Protein AF-A0A968QT17-F1 (afdb_monomer)

Structure (mmCIF, N/CA/C/O backbone):
data_AF-A0A968QT17-F1
#
_entry.id   AF-A0A968QT17-F1
#
loop_
_atom_site.group_PDB
_atom_site.id
_atom_site.type_symbol
_atom_site.label_atom_id
_atom_site.label_alt_id
_atom_site.label_comp_id
_atom_site.label_asym_id
_atom_site.label_entity_id
_atom_site.label_seq_id
_atom_site.pdbx_PDB_ins_code
_atom_site.Cartn_x
_atom_site.Cartn_y
_atom_site.Cartn_z
_atom_site.occupancy
_atom_site.B_iso_or_equiv
_atom_site.auth_seq_id
_atom_site.auth_comp_id
_atom_site.auth_asym_id
_atom_site.auth_atom_id
_atom_site.pdbx_PDB_model_num
ATOM 1 N N . MET A 1 1 ? 10.404 4.659 -27.703 1.00 51.69 1 MET A N 1
ATOM 2 C CA . MET A 1 1 ? 9.644 3.415 -27.457 1.00 51.69 1 MET A CA 1
ATOM 3 C C . MET A 1 1 ? 9.468 3.278 -25.952 1.00 51.69 1 MET A C 1
ATOM 5 O O . MET A 1 1 ? 10.446 3.448 -25.237 1.00 51.69 1 MET A O 1
ATOM 9 N N . PHE A 1 2 ? 8.238 3.117 -25.465 1.00 67.81 2 PHE A N 1
ATOM 10 C CA . PHE A 1 2 ? 7.943 2.984 -24.034 1.00 67.81 2 PHE A CA 1
ATOM 11 C C . PHE A 1 2 ? 8.411 1.601 -23.554 1.00 67.81 2 PHE A C 1
ATOM 13 O O . PHE A 1 2 ? 7.855 0.592 -23.978 1.00 67.81 2 PHE A O 1
ATOM 20 N N . ASP A 1 3 ? 9.458 1.545 -22.729 1.00 83.50 3 ASP A N 1
ATOM 21 C CA . ASP A 1 3 ? 10.022 0.286 -22.222 1.00 83.50 3 ASP A CA 1
ATOM 22 C C . ASP A 1 3 ? 9.274 -0.160 -20.959 1.00 83.50 3 ASP A C 1
ATOM 24 O O . ASP A 1 3 ? 9.687 0.105 -19.827 1.00 83.50 3 ASP A O 1
ATOM 28 N N . LYS A 1 4 ? 8.118 -0.797 -21.175 1.00 83.00 4 LYS A N 1
ATOM 29 C CA . LYS A 1 4 ? 7.233 -1.290 -20.111 1.00 83.00 4 LYS A CA 1
ATOM 30 C C . LYS A 1 4 ? 7.976 -2.195 -19.121 1.00 83.00 4 LYS A C 1
ATOM 32 O O . LYS A 1 4 ? 7.766 -2.060 -17.920 1.00 83.00 4 LYS A O 1
ATOM 37 N N . ALA A 1 5 ? 8.871 -3.057 -19.607 1.00 85.00 5 ALA A N 1
ATOM 38 C CA . ALA A 1 5 ? 9.610 -4.006 -18.778 1.00 85.00 5 ALA A CA 1
ATOM 39 C C . ALA A 1 5 ? 10.538 -3.288 -17.788 1.00 85.00 5 ALA A C 1
ATOM 41 O O . ALA A 1 5 ? 10.546 -3.601 -16.598 1.00 85.00 5 ALA A O 1
ATOM 42 N N . LYS A 1 6 ? 11.257 -2.254 -18.238 1.00 87.50 6 LYS A N 1
ATOM 43 C CA . LYS A 1 6 ? 12.104 -1.441 -17.354 1.00 87.50 6 LYS A CA 1
ATOM 44 C C . LYS A 1 6 ? 11.302 -0.707 -16.274 1.00 87.50 6 LYS A C 1
ATOM 46 O O . LYS A 1 6 ? 11.755 -0.617 -15.131 1.00 87.50 6 LYS A O 1
ATOM 51 N N . PHE A 1 7 ? 10.124 -0.180 -16.615 1.00 89.00 7 PHE A N 1
ATOM 52 C CA . PHE A 1 7 ? 9.233 0.444 -15.629 1.00 89.00 7 PHE A CA 1
ATOM 53 C C . PHE A 1 7 ? 8.672 -0.574 -14.639 1.00 89.00 7 PHE A C 1
ATOM 55 O O . PHE A 1 7 ? 8.608 -0.270 -13.452 1.00 89.00 7 PHE A O 1
ATOM 62 N N . LEU A 1 8 ? 8.336 -1.779 -15.101 1.00 90.62 8 LEU A N 1
ATOM 63 C CA . LEU A 1 8 ? 7.828 -2.850 -14.252 1.00 90.62 8 LEU A CA 1
ATOM 64 C C . LEU A 1 8 ? 8.874 -3.309 -13.229 1.00 90.62 8 LEU A C 1
ATOM 66 O O . LEU A 1 8 ? 8.563 -3.397 -12.048 1.00 90.62 8 LEU A O 1
ATOM 70 N N . VAL A 1 9 ? 10.130 -3.508 -13.644 1.00 90.75 9 VAL A N 1
ATOM 71 C CA . VAL A 1 9 ? 11.236 -3.858 -12.728 1.00 90.75 9 VAL A CA 1
ATOM 72 C C . VAL A 1 9 ? 11.406 -2.796 -11.643 1.00 90.75 9 VAL A C 1
ATOM 74 O O . VAL A 1 9 ? 11.530 -3.111 -10.459 1.00 90.75 9 VAL A O 1
ATOM 77 N N . ARG A 1 10 ? 11.372 -1.519 -12.038 1.00 92.25 10 ARG A N 1
ATOM 78 C CA . ARG A 1 10 ? 11.443 -0.405 -11.092 1.00 92.25 10 ARG A CA 1
ATOM 79 C C . ARG A 1 10 ? 10.243 -0.392 -10.145 1.00 92.25 10 ARG A C 1
ATOM 81 O O . ARG A 1 10 ? 10.439 -0.257 -8.943 1.00 92.25 10 ARG A O 1
ATOM 88 N N . PHE A 1 11 ? 9.034 -0.557 -10.679 1.00 92.88 11 PHE A N 1
ATOM 89 C CA . PHE A 1 11 ? 7.803 -0.631 -9.900 1.00 92.88 11 PHE A CA 1
ATOM 90 C C . PHE A 1 11 ? 7.864 -1.757 -8.866 1.00 92.88 11 PHE A C 1
ATOM 92 O O . PHE A 1 11 ? 7.539 -1.516 -7.708 1.00 92.88 11 PHE A O 1
ATOM 99 N N . VAL A 1 12 ? 8.303 -2.959 -9.252 1.00 94.50 12 VAL A N 1
ATOM 100 C CA . VAL A 1 12 ? 8.423 -4.100 -8.335 1.00 94.50 12 VAL A CA 1
ATOM 101 C C . VAL A 1 12 ? 9.413 -3.779 -7.218 1.00 94.50 12 VAL A C 1
ATOM 103 O O . VAL A 1 12 ? 9.094 -3.976 -6.049 1.00 94.50 12 VAL A O 1
ATOM 106 N N . SER A 1 13 ? 10.583 -3.228 -7.556 1.00 93.94 13 SER A N 1
ATOM 107 C CA . SER A 1 13 ? 11.590 -2.846 -6.560 1.00 93.94 13 SER A CA 1
ATOM 108 C C . SER A 1 13 ? 11.076 -1.786 -5.580 1.00 93.94 13 SER A C 1
ATOM 110 O O . SER A 1 13 ? 11.250 -1.944 -4.376 1.00 93.94 13 SER A O 1
ATOM 112 N N . GLU A 1 14 ? 10.448 -0.715 -6.076 1.00 93.12 14 GLU A N 1
ATOM 113 C CA . GLU A 1 14 ? 9.903 0.362 -5.235 1.00 93.12 14 GLU A CA 1
ATOM 114 C C . GLU A 1 14 ? 8.718 -0.146 -4.392 1.00 93.12 14 GLU A C 1
ATOM 116 O O . GLU A 1 14 ? 8.618 0.154 -3.203 1.00 93.12 14 GLU A O 1
ATOM 121 N N . SER A 1 15 ? 7.849 -0.983 -4.966 1.00 93.06 15 SER A N 1
ATOM 122 C CA . SER A 1 15 ? 6.692 -1.546 -4.258 1.00 93.06 15 SER A CA 1
ATOM 123 C C . SER A 1 15 ? 7.106 -2.495 -3.141 1.00 93.06 15 SER A C 1
ATOM 125 O O . SER A 1 15 ? 6.512 -2.441 -2.070 1.00 93.06 15 SER A O 1
ATOM 127 N N . LYS A 1 16 ? 8.149 -3.313 -3.333 1.00 94.31 16 LYS A N 1
ATOM 128 C CA . LYS A 1 16 ? 8.691 -4.172 -2.267 1.00 94.31 16 LYS A CA 1
ATOM 129 C C . LYS A 1 16 ? 9.222 -3.361 -1.084 1.00 94.31 16 LYS A C 1
ATOM 131 O O . LYS A 1 16 ? 8.978 -3.727 0.061 1.00 94.31 16 LYS A O 1
ATOM 136 N N . GLU A 1 17 ? 9.881 -2.230 -1.342 1.00 92.31 17 GLU A N 1
ATOM 137 C CA . GLU A 1 17 ? 10.320 -1.318 -0.278 1.00 92.31 17 GLU A CA 1
ATOM 138 C C . GLU A 1 17 ? 9.123 -0.725 0.486 1.00 92.31 17 GLU A C 1
ATOM 140 O O . GLU A 1 17 ? 9.138 -0.654 1.717 1.00 92.31 17 GLU A O 1
ATOM 145 N N . HIS A 1 18 ? 8.066 -0.326 -0.227 1.00 90.81 18 HIS A N 1
ATOM 146 C CA . HIS A 1 18 ? 6.837 0.156 0.402 1.00 90.81 18 HIS A CA 1
ATOM 147 C C . HIS A 1 18 ? 6.140 -0.929 1.229 1.00 90.81 18 HIS A C 1
ATOM 149 O O . HIS A 1 18 ? 5.738 -0.651 2.354 1.00 90.81 18 HIS A O 1
ATOM 155 N N . VAL A 1 19 ? 6.029 -2.153 0.710 1.00 93.31 19 VAL A N 1
ATOM 156 C CA . VAL A 1 19 ? 5.413 -3.300 1.399 1.00 93.31 19 VAL A CA 1
ATOM 157 C C . VAL A 1 19 ? 6.166 -3.651 2.682 1.00 93.31 19 VAL A C 1
ATOM 159 O O . VAL A 1 19 ? 5.531 -3.839 3.719 1.00 93.31 19 VAL A O 1
ATOM 162 N N . LEU A 1 20 ? 7.504 -3.652 2.650 1.00 93.56 20 LEU A N 1
ATOM 163 C CA . LEU A 1 20 ? 8.330 -3.894 3.835 1.00 93.56 20 LEU A CA 1
ATOM 164 C C . LEU A 1 20 ? 8.031 -2.876 4.942 1.00 93.56 20 LEU A C 1
ATOM 166 O O . LEU A 1 20 ? 7.678 -3.248 6.060 1.00 93.56 20 LEU A O 1
ATOM 170 N N . LYS A 1 21 ? 8.098 -1.584 4.611 1.00 92.75 21 LYS A N 1
ATOM 171 C CA . LYS A 1 21 ? 7.799 -0.508 5.565 1.00 92.75 21 LYS A CA 1
ATOM 172 C C . LYS A 1 21 ? 6.351 -0.576 6.064 1.00 92.75 21 LYS A C 1
ATOM 174 O O . LYS A 1 21 ? 6.072 -0.221 7.206 1.00 92.75 21 LYS A O 1
ATOM 179 N N . LEU A 1 22 ? 5.419 -1.010 5.210 1.00 93.25 22 LEU A N 1
ATOM 180 C CA . LEU A 1 22 ? 4.003 -1.098 5.556 1.00 93.25 22 LEU A CA 1
ATOM 181 C C . LEU A 1 22 ? 3.795 -2.196 6.600 1.00 93.25 22 LEU A C 1
ATOM 183 O O . LEU A 1 22 ? 3.107 -1.974 7.590 1.00 93.25 22 LEU A O 1
ATOM 187 N N . ARG A 1 23 ? 4.473 -3.337 6.439 1.00 93.69 23 ARG A N 1
ATOM 188 C CA . ARG A 1 23 ? 4.511 -4.412 7.435 1.00 93.69 23 ARG A CA 1
ATOM 189 C C . ARG A 1 23 ? 5.116 -3.948 8.766 1.00 93.69 23 ARG A C 1
ATOM 191 O O . ARG A 1 23 ? 4.572 -4.274 9.816 1.00 93.69 23 ARG A O 1
ATOM 198 N N . GLU A 1 24 ? 6.207 -3.183 8.737 1.00 94.69 24 GLU A N 1
ATOM 199 C CA . GLU A 1 24 ? 6.818 -2.616 9.952 1.00 94.69 24 GLU A CA 1
ATOM 200 C C . GLU A 1 24 ? 5.867 -1.655 10.674 1.00 94.69 24 GLU A C 1
ATOM 202 O O . GLU A 1 24 ? 5.672 -1.767 11.882 1.00 94.69 24 GLU A O 1
ATOM 207 N N . SER A 1 25 ? 5.221 -0.752 9.933 1.00 93.75 25 SER A N 1
ATOM 208 C CA . SER A 1 25 ? 4.260 0.199 10.501 1.00 93.75 25 SER A CA 1
ATOM 209 C C . SER A 1 25 ? 3.006 -0.492 11.040 1.00 93.75 25 SER A C 1
ATOM 211 O O . SER A 1 25 ? 2.503 -0.094 12.084 1.00 93.75 25 SER A O 1
ATOM 213 N N . LEU A 1 26 ? 2.537 -1.570 10.402 1.00 94.06 26 LEU A N 1
ATOM 214 C CA . LEU A 1 26 ? 1.449 -2.390 10.944 1.00 94.06 26 LEU A CA 1
ATOM 215 C C . LEU A 1 26 ? 1.823 -3.061 12.269 1.00 94.06 26 LEU A C 1
ATOM 217 O O . LEU A 1 26 ? 0.982 -3.147 13.155 1.00 94.06 26 LEU A O 1
ATOM 221 N N . LEU A 1 27 ? 3.075 -3.496 12.436 1.00 94.12 27 LEU A N 1
ATOM 222 C CA . LEU A 1 27 ? 3.541 -4.062 13.705 1.00 94.12 27 LEU A CA 1
ATOM 223 C C . LEU A 1 27 ? 3.599 -3.006 14.815 1.00 94.12 27 LEU A C 1
ATOM 225 O O . LEU A 1 27 ? 3.330 -3.310 15.977 1.00 94.12 27 LEU A O 1
ATOM 229 N N . THR A 1 28 ? 3.962 -1.770 14.474 1.00 93.50 28 THR A N 1
ATOM 230 C CA . THR A 1 28 ? 3.882 -0.641 15.409 1.00 93.50 28 THR A CA 1
ATOM 231 C C . THR A 1 28 ? 2.431 -0.352 15.782 1.00 93.50 28 THR A C 1
ATOM 233 O O . THR A 1 28 ? 2.130 -0.251 16.968 1.00 93.50 28 THR A O 1
ATOM 236 N N . LEU A 1 29 ? 1.532 -0.306 14.795 1.00 92.12 29 LEU A N 1
ATOM 237 C CA . LEU A 1 29 ? 0.105 -0.053 15.002 1.00 92.12 29 LEU A CA 1
ATOM 238 C C . LEU A 1 29 ? -0.567 -1.145 15.849 1.00 92.12 29 LEU A C 1
ATOM 240 O O . LEU A 1 29 ? -1.406 -0.842 16.687 1.00 92.12 29 LEU A O 1
ATOM 244 N N . GLU A 1 30 ? -0.154 -2.405 15.696 1.00 91.44 30 GLU A N 1
ATOM 245 C CA . GLU A 1 30 ? -0.638 -3.514 16.528 1.00 91.44 30 GLU A CA 1
ATOM 246 C C . GLU A 1 30 ? -0.296 -3.322 18.015 1.00 91.44 30 GLU A C 1
ATOM 248 O O . GLU A 1 30 ? -1.078 -3.699 18.888 1.00 91.44 30 GLU A O 1
ATOM 253 N N . LYS A 1 31 ? 0.863 -2.723 18.314 1.00 90.88 31 LYS A N 1
ATOM 254 C CA . LYS A 1 31 ? 1.311 -2.442 19.689 1.00 90.88 31 LYS A CA 1
ATOM 255 C C . LYS A 1 31 ? 0.742 -1.139 20.246 1.00 90.88 31 LYS A C 1
ATOM 257 O O . LYS A 1 31 ? 0.561 -1.036 21.456 1.00 90.88 31 LYS A O 1
ATOM 262 N N . HIS A 1 32 ? 0.505 -0.165 19.372 1.00 91.56 32 HIS A N 1
ATOM 263 C CA . HIS A 1 32 ? 0.062 1.189 19.697 1.00 91.56 32 HIS A CA 1
ATOM 264 C C . HIS A 1 32 ? -1.120 1.575 18.789 1.00 91.56 32 HIS A C 1
ATOM 266 O O . HIS A 1 32 ? -0.943 2.337 17.837 1.00 91.56 32 HIS A O 1
ATOM 272 N N . PRO A 1 33 ? -2.324 1.024 19.037 1.00 87.25 33 PRO A N 1
ATOM 273 C CA . PRO A 1 33 ? -3.479 1.198 18.154 1.00 87.25 33 PRO A CA 1
ATOM 274 C C . PRO A 1 33 ? -4.003 2.638 18.080 1.00 87.25 33 PRO A C 1
ATOM 276 O O . PRO A 1 33 ? -4.681 2.991 17.119 1.00 87.25 33 PRO A O 1
ATOM 279 N N . GLU A 1 34 ? -3.693 3.458 19.081 1.00 87.25 34 GLU A N 1
ATOM 280 C CA . GLU A 1 34 ? -4.002 4.889 19.158 1.00 87.25 34 GLU A CA 1
ATOM 281 C C . GLU A 1 34 ? -2.972 5.812 18.477 1.00 87.25 34 GLU A C 1
ATOM 283 O O . GLU A 1 34 ? -3.125 7.033 18.517 1.00 87.25 34 GLU A O 1
ATOM 288 N N . ASP A 1 35 ? -1.914 5.266 17.868 1.00 91.75 35 ASP A N 1
ATOM 289 C CA . ASP A 1 35 ? -0.909 6.061 17.157 1.00 91.75 35 ASP A CA 1
ATOM 290 C C . ASP A 1 35 ? -1.422 6.508 15.775 1.00 91.75 35 ASP A C 1
ATOM 292 O O . ASP A 1 35 ? -1.226 5.848 14.745 1.00 91.75 35 ASP A O 1
ATOM 296 N N . ASP A 1 36 ? -2.074 7.672 15.764 1.00 91.06 36 ASP A N 1
ATOM 297 C CA . ASP A 1 36 ? -2.607 8.316 14.562 1.00 91.06 36 ASP A CA 1
ATOM 298 C C . ASP A 1 36 ? -1.530 8.604 13.505 1.00 91.06 36 ASP A C 1
ATOM 300 O O . ASP A 1 36 ? -1.814 8.554 12.303 1.00 91.06 36 ASP A O 1
ATOM 304 N N . ASP A 1 37 ? -0.291 8.902 13.904 1.00 93.06 37 ASP A N 1
ATOM 305 C CA . ASP A 1 37 ? 0.794 9.181 12.959 1.00 93.06 37 ASP A CA 1
ATOM 306 C C . ASP A 1 37 ? 1.192 7.905 12.212 1.00 93.06 37 ASP A C 1
ATOM 308 O O . ASP A 1 37 ? 1.301 7.906 10.976 1.00 93.06 37 ASP A O 1
ATOM 312 N N . THR A 1 38 ? 1.322 6.792 12.938 1.00 93.38 38 THR A N 1
ATOM 313 C CA . THR A 1 38 ? 1.563 5.472 12.343 1.00 93.38 38 THR A CA 1
ATOM 314 C C . THR A 1 38 ? 0.400 5.058 11.440 1.00 93.38 38 THR A C 1
ATOM 316 O O . THR A 1 38 ? 0.628 4.656 10.294 1.00 93.38 38 THR A O 1
ATOM 319 N N . LEU A 1 39 ? -0.850 5.227 11.882 1.00 93.69 39 LEU A N 1
ATOM 320 C CA . LEU A 1 39 ? -2.036 4.927 11.074 1.00 93.69 39 LEU A CA 1
ATOM 321 C C . LEU A 1 39 ? -2.072 5.742 9.767 1.00 93.69 39 LEU A C 1
ATOM 323 O O . LEU A 1 39 ? -2.296 5.197 8.681 1.00 93.69 39 LEU A O 1
ATOM 327 N N . ASN A 1 40 ? -1.795 7.046 9.841 1.00 91.75 40 ASN A N 1
ATOM 328 C CA . ASN A 1 40 ? -1.722 7.916 8.666 1.00 91.75 40 ASN A CA 1
ATOM 329 C C . ASN A 1 40 ? -0.571 7.525 7.725 1.00 91.75 40 ASN A C 1
ATOM 331 O O . ASN A 1 40 ? -0.714 7.631 6.501 1.00 91.75 40 ASN A O 1
ATOM 335 N N . SER A 1 41 ? 0.559 7.066 8.268 1.00 92.31 41 SER A N 1
ATOM 336 C CA . SER A 1 41 ? 1.678 6.544 7.480 1.00 92.31 41 SER A CA 1
ATOM 337 C C . SER A 1 41 ? 1.261 5.303 6.682 1.00 92.31 41 SER A C 1
ATOM 339 O O . SER A 1 41 ? 1.405 5.288 5.455 1.00 92.31 41 SER A O 1
ATOM 341 N N . VAL A 1 42 ? 0.640 4.313 7.340 1.00 93.56 42 VAL A N 1
ATOM 342 C CA . VAL A 1 42 ? 0.142 3.084 6.692 1.00 93.56 42 VAL A CA 1
ATOM 343 C C . VAL A 1 42 ? -0.860 3.415 5.584 1.00 93.56 42 VAL A C 1
ATOM 345 O O . VAL A 1 42 ? -0.714 2.929 4.460 1.00 93.56 42 VAL A O 1
ATOM 348 N N . PHE A 1 43 ? -1.825 4.301 5.857 1.00 93.62 43 PHE A N 1
ATOM 349 C CA . PHE A 1 43 ? -2.808 4.757 4.870 1.00 93.62 43 PHE A CA 1
ATOM 350 C C . PHE A 1 43 ? -2.144 5.345 3.613 1.00 93.62 43 PHE A C 1
ATOM 352 O O . PHE A 1 43 ? -2.446 4.940 2.489 1.00 93.62 43 PHE A O 1
ATOM 359 N N . ARG A 1 44 ? -1.191 6.276 3.779 1.00 93.00 44 ARG A N 1
ATOM 360 C CA . ARG A 1 44 ? -0.487 6.914 2.648 1.00 93.00 44 ARG A CA 1
ATOM 361 C C . ARG A 1 44 ? 0.305 5.909 1.820 1.00 93.00 44 ARG A C 1
ATOM 363 O O . ARG A 1 44 ? 0.403 6.045 0.598 1.00 93.00 44 ARG A O 1
ATOM 370 N N . MET A 1 45 ? 0.884 4.910 2.471 1.00 91.62 45 MET A N 1
ATOM 371 C CA . MET A 1 45 ? 1.658 3.878 1.798 1.00 91.62 45 MET A CA 1
ATOM 372 C C . MET A 1 45 ? 0.765 2.932 0.997 1.00 91.62 45 MET A C 1
ATOM 374 O O . MET A 1 45 ? 1.057 2.703 -0.176 1.00 91.62 45 MET A O 1
ATOM 378 N N . ALA A 1 46 ? -0.353 2.473 1.570 1.00 91.19 46 ALA A N 1
ATOM 379 C CA . ALA A 1 46 ? -1.360 1.698 0.844 1.00 91.19 46 ALA A CA 1
ATOM 380 C C . ALA A 1 46 ? -1.871 2.469 -0.388 1.00 91.19 46 ALA A C 1
ATOM 382 O O . ALA A 1 46 ? -1.873 1.937 -1.501 1.00 91.19 46 ALA A O 1
ATOM 383 N N . HIS A 1 47 ? -2.165 3.763 -0.226 1.00 93.25 47 HIS A N 1
ATOM 384 C CA . HIS A 1 47 ? -2.575 4.643 -1.322 1.00 93.25 47 HIS A CA 1
ATOM 385 C C . HIS A 1 47 ? -1.507 4.779 -2.417 1.00 93.25 47 HIS A C 1
ATOM 387 O O . HIS A 1 47 ? -1.815 4.783 -3.613 1.00 93.25 47 HIS A O 1
ATOM 393 N N . THR A 1 48 ? -0.233 4.850 -2.027 1.00 92.56 48 THR A N 1
ATOM 394 C CA . THR A 1 48 ? 0.894 4.915 -2.967 1.00 92.56 48 THR A CA 1
ATOM 395 C C . THR A 1 48 ? 1.012 3.623 -3.777 1.00 92.56 48 THR A C 1
ATOM 397 O O . THR A 1 48 ? 1.115 3.682 -5.005 1.00 92.56 48 THR A O 1
ATOM 400 N N . VAL A 1 49 ? 0.925 2.456 -3.127 1.00 93.12 49 VAL A N 1
ATOM 401 C CA . VAL A 1 49 ? 0.957 1.146 -3.805 1.00 93.12 49 VAL A CA 1
ATOM 402 C C . VAL A 1 49 ? -0.253 0.984 -4.735 1.00 93.12 49 VAL A C 1
ATOM 404 O O . VAL A 1 49 ? -0.094 0.554 -5.881 1.00 93.12 49 VAL A O 1
ATOM 407 N N . LYS A 1 50 ? -1.449 1.419 -4.313 1.00 93.81 50 LYS A N 1
ATOM 408 C CA . LYS A 1 50 ? -2.660 1.460 -5.151 1.00 93.81 50 LYS A CA 1
ATOM 409 C C . LYS A 1 50 ? -2.462 2.315 -6.405 1.00 93.81 50 LYS A C 1
ATOM 411 O O . LYS A 1 50 ? -2.783 1.880 -7.512 1.00 93.81 50 LYS A O 1
ATOM 416 N N . GLY A 1 51 ? -1.931 3.529 -6.250 1.00 92.25 51 GLY A N 1
ATOM 417 C CA . GLY A 1 51 ? -1.692 4.449 -7.363 1.00 92.25 51 GLY A CA 1
ATOM 418 C C . GLY A 1 51 ? -0.674 3.899 -8.361 1.00 92.25 51 GLY A C 1
ATOM 419 O O . GLY A 1 51 ? -0.939 3.850 -9.564 1.00 92.25 51 GLY A O 1
ATOM 420 N N . ALA A 1 52 ? 0.461 3.417 -7.855 1.00 91.81 52 ALA A N 1
ATOM 421 C CA . ALA A 1 52 ? 1.529 2.862 -8.676 1.00 91.81 52 ALA A CA 1
ATOM 422 C C . ALA A 1 52 ? 1.075 1.601 -9.441 1.00 91.81 52 ALA A C 1
ATOM 424 O O . ALA A 1 52 ? 1.304 1.493 -10.648 1.00 91.81 52 ALA A O 1
ATOM 425 N N . SER A 1 53 ? 0.359 0.685 -8.780 1.00 93.06 53 SER A N 1
ATOM 426 C CA . SER A 1 53 ? -0.172 -0.532 -9.417 1.00 93.06 53 SER A CA 1
ATOM 427 C C . SER A 1 53 ? -1.226 -0.223 -10.482 1.00 93.06 53 SER A C 1
ATOM 429 O O . SER A 1 53 ? -1.193 -0.811 -11.566 1.00 93.06 53 SER A O 1
ATOM 431 N N . LYS A 1 54 ? -2.100 0.765 -10.247 1.00 92.94 54 LYS A N 1
ATOM 432 C CA . LYS A 1 54 ? -3.085 1.229 -11.237 1.00 92.94 54 LYS A CA 1
ATOM 433 C C . LYS A 1 54 ? -2.423 1.793 -12.495 1.00 92.94 54 LYS A C 1
ATOM 435 O O . LYS A 1 54 ? -2.854 1.481 -13.604 1.00 92.94 54 LYS A O 1
ATOM 440 N N . MET A 1 55 ? -1.346 2.571 -12.345 1.00 90.50 55 MET A N 1
ATOM 441 C CA . MET A 1 55 ? -0.567 3.084 -13.483 1.00 90.50 55 MET A CA 1
ATOM 442 C C . MET A 1 55 ? 0.078 1.959 -14.303 1.00 90.50 55 MET A C 1
ATOM 444 O O . MET A 1 55 ? 0.166 2.064 -15.526 1.00 90.50 55 MET A O 1
ATOM 448 N N . MET A 1 56 ? 0.499 0.877 -13.643 1.00 90.38 56 MET A N 1
ATOM 449 C CA . MET A 1 56 ? 1.067 -0.311 -14.290 1.00 90.38 56 MET A CA 1
ATOM 450 C C . MET A 1 56 ? 0.004 -1.291 -14.818 1.00 90.38 56 MET A C 1
ATOM 452 O O . MET A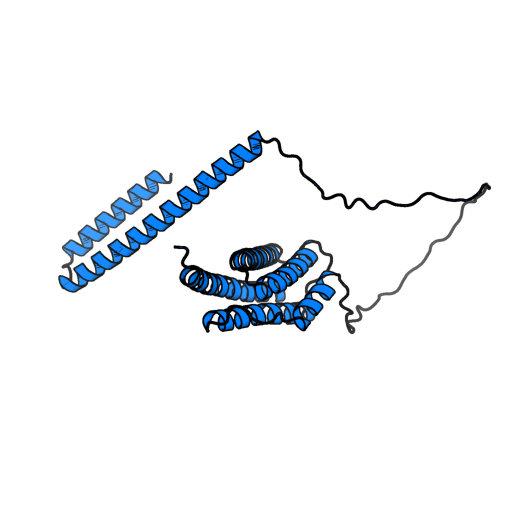 1 56 ? 0.363 -2.277 -15.458 1.00 90.38 56 MET A O 1
ATOM 456 N N . LYS A 1 57 ? -1.293 -1.007 -14.608 1.00 91.94 57 LYS A N 1
ATOM 457 C CA . LYS A 1 57 ? -2.434 -1.885 -14.933 1.00 91.94 57 LYS A CA 1
ATOM 458 C C . LYS A 1 57 ? -2.392 -3.246 -14.221 1.00 91.94 57 LYS A C 1
ATOM 460 O O . LYS A 1 57 ? -2.852 -4.245 -14.763 1.00 91.94 57 LYS A O 1
ATOM 465 N N . LEU A 1 58 ? -1.852 -3.277 -13.006 1.00 93.31 58 LEU A N 1
ATOM 466 C CA . LEU A 1 58 ? -1.778 -4.469 -12.162 1.00 93.31 58 LEU A CA 1
ATOM 467 C C . LEU A 1 58 ? -3.020 -4.538 -11.269 1.00 93.31 58 LEU A C 1
ATOM 469 O O . LEU A 1 58 ? -3.001 -4.100 -10.117 1.00 93.31 58 LEU A O 1
ATOM 473 N N . THR A 1 59 ? -4.116 -5.047 -11.832 1.00 94.56 59 THR A N 1
ATOM 474 C CA . THR A 1 59 ? -5.452 -5.000 -11.219 1.00 94.56 59 THR A CA 1
ATOM 475 C C . THR A 1 59 ? -5.493 -5.653 -9.840 1.00 94.56 59 THR A C 1
ATOM 477 O O . THR A 1 59 ? -6.004 -5.041 -8.911 1.00 94.56 59 THR A O 1
ATOM 480 N N . ALA A 1 60 ? -4.903 -6.838 -9.667 1.00 95.25 60 ALA A N 1
ATOM 481 C CA . ALA A 1 60 ? -4.971 -7.559 -8.395 1.00 95.25 60 ALA A CA 1
ATOM 482 C C . ALA A 1 60 ? -4.290 -6.817 -7.232 1.00 95.25 60 ALA A C 1
ATOM 484 O O . ALA A 1 60 ? -4.860 -6.714 -6.146 1.00 95.25 60 ALA A O 1
ATOM 485 N N . ILE A 1 61 ? -3.122 -6.209 -7.475 1.00 96.50 61 ILE A N 1
ATOM 486 C CA . ILE A 1 61 ? -2.446 -5.372 -6.471 1.00 96.50 61 ILE A CA 1
ATOM 487 C C . ILE A 1 61 ? -3.259 -4.107 -6.198 1.00 96.50 61 ILE A C 1
ATOM 489 O O . ILE A 1 61 ? -3.373 -3.694 -5.044 1.00 96.50 61 ILE A O 1
ATOM 493 N N . SER A 1 62 ? -3.827 -3.493 -7.240 1.00 96.00 62 SER A N 1
ATOM 494 C CA . SER A 1 62 ? -4.620 -2.271 -7.101 1.00 96.00 62 SER A CA 1
ATOM 495 C C . SER A 1 62 ? -5.874 -2.500 -6.255 1.00 96.00 62 SER A C 1
ATOM 497 O O . SER A 1 62 ? -6.116 -1.734 -5.326 1.00 96.00 62 SER A O 1
ATOM 499 N N . GLU A 1 63 ? -6.610 -3.583 -6.517 1.00 95.94 63 GLU A N 1
ATOM 500 C CA . GLU A 1 63 ? -7.808 -3.969 -5.766 1.00 95.94 63 GLU A CA 1
ATOM 501 C C . GLU A 1 63 ? -7.485 -4.281 -4.304 1.00 95.94 63 GLU A C 1
ATOM 503 O O . GLU A 1 63 ? -8.093 -3.705 -3.405 1.00 95.94 63 GLU A O 1
ATOM 508 N N . LEU A 1 64 ? -6.480 -5.117 -4.033 1.00 97.12 64 LEU A N 1
ATOM 509 C CA . LEU A 1 64 ? -6.128 -5.446 -2.651 1.00 97.12 64 LEU A CA 1
ATOM 510 C C . LEU A 1 64 ? -5.618 -4.222 -1.873 1.00 97.12 64 LEU A C 1
ATOM 512 O O . LEU A 1 64 ? -6.005 -4.009 -0.724 1.00 97.12 64 LEU A O 1
ATOM 516 N N . SER A 1 65 ? -4.796 -3.377 -2.505 1.00 95.88 65 SER A N 1
ATOM 517 C CA . SER A 1 65 ? -4.309 -2.135 -1.882 1.00 95.88 65 SER A CA 1
ATOM 518 C C . SER A 1 65 ? -5.448 -1.162 -1.585 1.00 95.88 65 SER A C 1
ATOM 520 O O . SER A 1 65 ? -5.400 -0.452 -0.585 1.00 95.88 65 SER A O 1
ATOM 522 N N . HIS A 1 66 ? -6.482 -1.143 -2.427 1.00 96.31 66 HIS A N 1
ATOM 523 C CA . HIS A 1 66 ? -7.688 -0.361 -2.188 1.00 96.31 66 HIS A CA 1
ATOM 524 C C . HIS A 1 66 ? -8.452 -0.864 -0.959 1.00 96.31 66 HIS A C 1
ATOM 526 O O . HIS A 1 66 ? -8.787 -0.059 -0.100 1.00 96.31 66 HIS A O 1
ATOM 532 N N . LYS A 1 67 ? -8.635 -2.182 -0.803 1.00 96.81 67 LYS A N 1
ATOM 533 C CA . LYS A 1 67 ? -9.286 -2.745 0.395 1.00 96.81 67 LYS A CA 1
ATOM 534 C C . LYS A 1 67 ? -8.505 -2.465 1.679 1.00 96.81 67 LYS A C 1
ATOM 536 O O . LYS A 1 67 ? -9.107 -2.182 2.710 1.00 96.81 67 LYS A O 1
ATOM 541 N N . LEU A 1 68 ? -7.172 -2.499 1.626 1.00 96.00 68 LEU A N 1
ATOM 542 C CA . LEU A 1 68 ? -6.335 -2.067 2.751 1.00 96.00 68 LEU A CA 1
ATOM 543 C C . LEU A 1 68 ? -6.541 -0.579 3.070 1.00 96.00 68 LEU A C 1
ATOM 545 O O . LEU A 1 68 ? -6.658 -0.217 4.238 1.00 96.00 68 LEU A O 1
ATOM 549 N N . GLU A 1 69 ? -6.605 0.278 2.047 1.00 95.50 69 GLU A N 1
ATOM 550 C CA . GLU A 1 69 ? -6.868 1.712 2.207 1.00 95.50 69 GLU A CA 1
ATOM 551 C C . GLU A 1 69 ? -8.236 1.978 2.852 1.00 95.50 69 GLU A C 1
ATOM 553 O O . GLU A 1 69 ? -8.299 2.779 3.782 1.00 95.50 69 GLU A O 1
ATOM 558 N N . ASP A 1 70 ? -9.288 1.265 2.440 1.00 94.56 70 ASP A N 1
ATOM 559 C CA . ASP A 1 70 ? -10.640 1.390 3.006 1.00 94.56 70 ASP A CA 1
ATOM 560 C C . ASP A 1 70 ? -10.671 1.042 4.502 1.00 94.56 70 ASP A C 1
ATOM 562 O O . ASP A 1 70 ? -11.284 1.745 5.306 1.00 94.56 70 ASP A O 1
ATOM 566 N N . VAL A 1 71 ? -9.968 -0.021 4.903 1.00 95.19 71 VAL A N 1
ATOM 567 C CA . VAL A 1 71 ? -9.851 -0.410 6.316 1.00 95.19 71 VAL A CA 1
ATOM 568 C C . VAL A 1 71 ? -9.096 0.651 7.119 1.00 95.19 71 VAL A C 1
ATOM 570 O O . VAL A 1 71 ? -9.517 1.008 8.220 1.00 95.19 71 VAL A O 1
ATOM 573 N N . MET A 1 72 ? -7.995 1.180 6.579 1.00 94.56 72 MET A N 1
ATOM 574 C CA . MET A 1 72 ? -7.248 2.258 7.232 1.00 94.56 72 MET A CA 1
ATOM 575 C C . MET A 1 72 ? -8.092 3.531 7.357 1.00 94.56 72 MET A C 1
ATOM 577 O O . MET A 1 72 ? -8.038 4.207 8.380 1.00 94.56 72 MET A O 1
ATOM 581 N N . ASP A 1 73 ? -8.897 3.856 6.349 1.00 93.31 73 ASP A N 1
ATOM 582 C CA . ASP A 1 73 ? -9.805 5.002 6.384 1.00 93.31 73 ASP A CA 1
ATOM 583 C C . ASP A 1 73 ? -10.919 4.818 7.428 1.00 93.31 73 ASP A C 1
ATOM 585 O O . ASP A 1 73 ? -11.213 5.733 8.199 1.00 93.31 73 ASP A O 1
ATOM 589 N N . ALA A 1 74 ? -11.477 3.609 7.540 1.00 92.75 74 ALA A N 1
ATOM 590 C CA . ALA A 1 74 ? -12.455 3.274 8.571 1.00 92.75 74 ALA A CA 1
ATOM 591 C C . ALA A 1 74 ? -11.875 3.393 9.995 1.00 92.75 74 ALA A C 1
ATOM 593 O O . ALA A 1 74 ? -12.555 3.915 10.883 1.00 92.75 74 ALA A O 1
ATOM 594 N N . LEU A 1 75 ? -10.618 2.977 10.207 1.00 92.06 75 LEU A N 1
ATOM 595 C CA . LEU A 1 75 ? -9.897 3.191 11.469 1.00 92.06 75 LEU A CA 1
ATOM 596 C C . LEU A 1 75 ? -9.714 4.687 11.764 1.00 92.06 75 LEU A C 1
ATOM 598 O O . LEU A 1 75 ? -10.037 5.134 12.860 1.00 92.06 75 LEU A O 1
ATOM 602 N N . ARG A 1 76 ? -9.271 5.480 10.776 1.00 91.31 76 ARG A N 1
ATOM 603 C CA . ARG A 1 76 ? -9.048 6.936 10.922 1.00 91.31 76 ARG A CA 1
ATOM 604 C C . ARG A 1 76 ? -10.325 7.701 11.256 1.00 91.31 76 ARG A C 1
ATOM 606 O O . ARG A 1 76 ? -10.283 8.709 11.950 1.00 91.31 76 ARG A O 1
ATOM 613 N N . GLN A 1 77 ? -11.460 7.231 10.751 1.00 90.69 77 GLN A N 1
ATOM 614 C CA . GLN A 1 77 ? -12.776 7.809 11.030 1.00 90.69 77 GLN A CA 1
ATOM 615 C C . GLN A 1 77 ? -13.381 7.303 12.349 1.00 90.69 77 GLN A C 1
ATOM 617 O O . GLN A 1 77 ? -14.491 7.704 12.696 1.00 90.69 77 GLN A O 1
ATOM 622 N N . GLY A 1 78 ? -12.699 6.400 13.063 1.00 88.19 78 GLY A N 1
ATOM 623 C CA . GLY A 1 78 ? -13.201 5.783 14.290 1.00 88.19 78 GLY A CA 1
ATOM 624 C C . GLY A 1 78 ? -14.419 4.877 14.079 1.00 88.19 78 GLY A C 1
ATOM 625 O O . GLY A 1 78 ? -15.124 4.577 15.039 1.00 88.19 78 GLY A O 1
ATOM 626 N N . LYS A 1 79 ? -14.690 4.449 12.836 1.00 89.31 79 LYS A N 1
ATOM 627 C CA . LYS A 1 79 ? -15.817 3.560 12.496 1.00 89.31 79 LYS A CA 1
ATOM 628 C C . LYS A 1 79 ? -15.588 2.132 12.978 1.00 89.31 79 LYS A C 1
ATOM 630 O O . LYS A 1 79 ? -16.542 1.427 13.287 1.00 89.31 79 LYS A O 1
ATOM 635 N N . ILE A 1 80 ? -14.325 1.723 13.032 1.00 90.62 80 ILE A N 1
ATOM 636 C CA . ILE A 1 80 ? -13.876 0.428 13.539 1.00 90.62 80 ILE A CA 1
ATOM 637 C C . ILE A 1 80 ? -12.717 0.641 14.510 1.00 90.62 80 ILE A C 1
ATOM 639 O O . ILE A 1 80 ? -12.039 1.667 14.459 1.00 90.62 80 ILE A O 1
ATOM 643 N N . ARG A 1 81 ? -12.486 -0.325 15.402 1.00 86.81 81 ARG A N 1
ATOM 644 C CA . ARG A 1 81 ? -11.348 -0.312 16.328 1.00 86.81 81 ARG A CA 1
ATOM 645 C C . ARG A 1 81 ? -10.262 -1.266 15.863 1.00 86.81 81 ARG A C 1
ATOM 647 O O . ARG A 1 81 ? -10.548 -2.318 15.295 1.00 86.81 81 ARG A O 1
ATOM 654 N N . HIS A 1 82 ? -9.014 -0.894 16.127 1.00 86.50 82 HIS A N 1
ATOM 655 C CA . HIS A 1 82 ? -7.894 -1.790 15.898 1.00 86.50 82 HIS A CA 1
ATOM 656 C C . HIS A 1 82 ? -7.919 -2.940 16.911 1.00 86.50 82 HIS A C 1
ATOM 658 O O . HIS A 1 82 ? -8.255 -2.745 18.079 1.00 86.50 82 HIS A O 1
ATOM 664 N N . GLY A 1 83 ? -7.577 -4.144 16.461 1.00 86.38 83 GLY A N 1
ATOM 665 C CA . GLY A 1 83 ? -7.606 -5.346 17.284 1.00 86.38 83 GLY A CA 1
ATOM 666 C C . GLY A 1 83 ? -6.909 -6.511 16.591 1.00 86.38 83 GLY A C 1
ATOM 667 O O . GLY A 1 83 ? -6.637 -6.462 15.394 1.00 86.38 83 GLY A O 1
ATOM 668 N N . LYS A 1 84 ? -6.642 -7.587 17.335 1.00 86.75 84 LYS A N 1
ATOM 669 C CA . LYS A 1 84 ? -5.824 -8.708 16.846 1.00 86.75 84 LYS A CA 1
ATOM 670 C C . LYS A 1 84 ? -6.363 -9.343 15.557 1.00 86.75 84 LYS A C 1
ATOM 672 O O . LYS A 1 84 ? -5.601 -9.585 14.627 1.00 86.75 84 LYS A O 1
ATOM 677 N N . ALA A 1 85 ? -7.673 -9.590 15.486 1.00 87.38 85 ALA A N 1
ATOM 678 C CA . ALA A 1 85 ? -8.297 -10.173 14.296 1.00 87.38 85 ALA A CA 1
ATOM 679 C C . ALA A 1 85 ? -8.109 -9.281 13.057 1.00 87.38 85 ALA A C 1
ATOM 681 O O . ALA A 1 85 ? -7.878 -9.783 11.958 1.00 87.38 85 ALA A O 1
ATOM 682 N N . LEU A 1 86 ? -8.144 -7.957 13.245 1.00 91.12 86 LEU A N 1
ATOM 683 C CA . LEU A 1 86 ? -7.875 -6.996 12.186 1.00 91.12 86 LEU A CA 1
ATOM 684 C C . LEU A 1 86 ? -6.412 -7.050 11.737 1.00 91.12 86 LEU A C 1
ATOM 686 O O . LEU A 1 86 ? -6.149 -7.150 10.540 1.00 91.12 86 LEU A O 1
ATOM 690 N N . SER A 1 87 ? -5.469 -7.039 12.680 1.00 91.94 87 SER A N 1
ATOM 691 C CA . SER A 1 87 ? -4.035 -7.153 12.389 1.00 91.94 87 SER A CA 1
ATOM 692 C C . SER A 1 87 ? -3.721 -8.416 11.593 1.00 91.94 87 SER A C 1
ATOM 694 O O . SER A 1 87 ? -3.041 -8.338 10.571 1.00 91.94 87 SER A O 1
ATOM 696 N N . ASP A 1 88 ? -4.285 -9.560 11.991 1.00 92.12 88 ASP A N 1
ATOM 697 C CA . ASP A 1 88 ? -4.096 -10.839 11.302 1.00 92.12 88 ASP A CA 1
ATOM 698 C C . ASP A 1 88 ? -4.527 -10.756 9.821 1.00 92.12 88 ASP A C 1
ATOM 700 O O . ASP A 1 88 ? -3.819 -11.242 8.933 1.00 92.12 88 ASP A O 1
ATOM 704 N N . VAL A 1 89 ? -5.664 -10.114 9.524 1.00 94.69 89 VAL A N 1
ATOM 705 C CA . VAL A 1 89 ? -6.152 -9.941 8.142 1.00 94.69 89 VAL A CA 1
ATOM 706 C C . VAL A 1 89 ? -5.317 -8.913 7.372 1.00 94.69 89 VAL A C 1
ATOM 708 O O . VAL A 1 89 ? -4.987 -9.153 6.209 1.00 94.69 89 VAL A O 1
ATOM 711 N N . LEU A 1 90 ? -4.913 -7.810 8.007 1.00 95.44 90 LEU A N 1
ATOM 712 C CA . LEU A 1 90 ? -4.032 -6.811 7.396 1.00 95.44 90 LEU A CA 1
ATOM 713 C C . LEU A 1 90 ? -2.690 -7.432 6.998 1.00 95.44 90 LEU A C 1
ATOM 715 O O . LEU A 1 90 ? -2.287 -7.312 5.844 1.00 95.44 90 LEU A O 1
ATOM 719 N N . PHE A 1 91 ? -2.032 -8.169 7.896 1.00 95.81 91 PHE A N 1
ATOM 720 C CA . PHE A 1 91 ? -0.769 -8.845 7.589 1.00 95.81 91 PHE A CA 1
ATOM 721 C C . PHE A 1 91 ? -0.906 -9.869 6.459 1.00 95.81 91 PHE A C 1
ATOM 723 O O . PHE A 1 91 ? -0.012 -9.948 5.614 1.00 95.81 91 PHE A O 1
ATOM 730 N N . LYS A 1 92 ? -2.019 -10.614 6.400 1.00 96.19 92 LYS A N 1
ATOM 731 C CA . LYS A 1 92 ? -2.315 -11.513 5.271 1.00 96.19 92 LYS A CA 1
ATOM 732 C C . LYS A 1 92 ? -2.449 -10.745 3.956 1.00 96.19 92 LYS A C 1
ATOM 734 O O . LYS A 1 92 ? -1.862 -11.160 2.962 1.00 96.19 92 LYS A O 1
ATOM 739 N N . GLY A 1 93 ? -3.154 -9.613 3.950 1.00 96.38 93 GLY A N 1
ATOM 740 C CA . GLY A 1 93 ? -3.266 -8.758 2.765 1.00 96.38 93 GLY A CA 1
ATOM 741 C C . GLY A 1 93 ? -1.909 -8.248 2.283 1.00 96.38 93 GLY A C 1
ATOM 742 O O . GLY A 1 93 ? -1.591 -8.332 1.102 1.00 96.38 93 GLY A O 1
ATOM 743 N N . VAL A 1 94 ? -1.056 -7.792 3.196 1.00 96.12 94 VAL A N 1
ATOM 744 C CA . VAL A 1 94 ? 0.288 -7.303 2.850 1.00 96.12 94 VAL A CA 1
ATOM 745 C C . VAL A 1 94 ? 1.180 -8.415 2.302 1.00 96.12 94 VAL A C 1
ATOM 747 O O . VAL A 1 94 ? 1.870 -8.203 1.306 1.00 96.12 94 VAL A O 1
ATOM 750 N N . ALA A 1 95 ? 1.126 -9.606 2.901 1.00 95.56 95 ALA A N 1
ATOM 751 C CA . ALA A 1 95 ? 1.851 -10.775 2.410 1.00 95.56 95 ALA A CA 1
ATOM 752 C C . ALA A 1 95 ? 1.386 -11.195 1.004 1.00 95.56 95 ALA A C 1
ATOM 754 O O . ALA A 1 95 ? 2.200 -11.580 0.168 1.00 95.56 95 ALA A O 1
ATOM 755 N N . GLU A 1 96 ? 0.092 -11.077 0.707 1.00 97.19 96 GLU A N 1
ATOM 756 C CA . GLU A 1 96 ? -0.416 -11.404 -0.624 1.00 97.19 96 GLU A CA 1
ATOM 757 C C . GLU A 1 96 ? 0.008 -10.362 -1.671 1.00 97.19 96 GLU A C 1
ATOM 759 O O . GLU A 1 96 ? 0.332 -10.733 -2.798 1.00 97.19 96 GLU A O 1
ATOM 764 N N . ILE A 1 97 ? 0.123 -9.075 -1.307 1.00 96.75 97 ILE A N 1
ATOM 765 C CA . ILE A 1 97 ? 0.762 -8.071 -2.181 1.00 96.75 97 ILE A CA 1
ATOM 766 C C . ILE A 1 97 ? 2.211 -8.467 -2.485 1.00 96.75 97 ILE A C 1
ATOM 768 O O . ILE A 1 97 ? 2.621 -8.421 -3.644 1.00 96.75 97 ILE A O 1
ATOM 772 N N . GLU A 1 98 ? 2.980 -8.871 -1.473 1.00 96.12 98 GLU A N 1
ATOM 773 C CA . GLU A 1 98 ? 4.368 -9.315 -1.649 1.00 96.12 98 GLU A CA 1
ATOM 774 C C . GLU A 1 98 ? 4.467 -10.502 -2.618 1.00 96.12 98 GLU A C 1
ATOM 776 O O . GLU A 1 98 ? 5.215 -10.452 -3.596 1.00 96.12 98 GLU A O 1
ATOM 781 N N . LYS A 1 99 ? 3.622 -11.518 -2.422 1.00 96.38 99 LYS A N 1
ATOM 782 C CA . LYS A 1 99 ? 3.534 -12.686 -3.304 1.00 96.38 99 LYS A CA 1
ATOM 783 C C . LYS A 1 99 ? 3.159 -12.309 -4.738 1.00 96.38 99 LYS A C 1
ATOM 785 O O . LYS A 1 99 ? 3.752 -12.822 -5.686 1.00 96.38 99 LYS A O 1
ATOM 790 N N . MET A 1 100 ? 2.212 -11.390 -4.931 1.00 96.69 100 MET A N 1
ATOM 791 C CA . MET A 1 100 ? 1.867 -10.889 -6.265 1.00 96.69 100 MET A CA 1
ATOM 792 C C . MET A 1 100 ? 3.044 -10.162 -6.929 1.00 96.69 100 MET A C 1
ATOM 794 O O . MET A 1 100 ? 3.276 -10.339 -8.125 1.00 96.69 100 MET A O 1
ATOM 798 N N . LEU A 1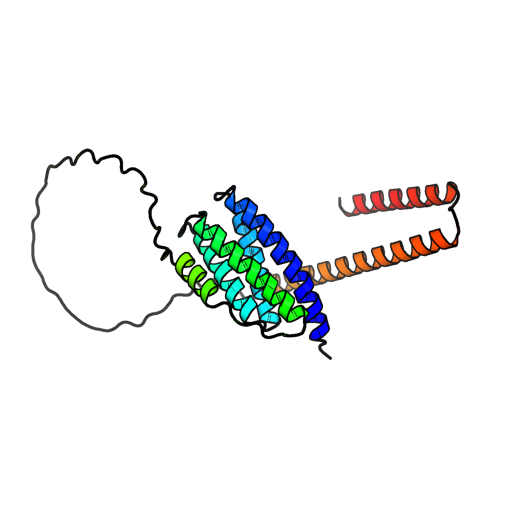 101 ? 3.822 -9.382 -6.171 1.00 95.38 101 LEU A N 1
ATOM 799 C CA . LEU A 1 101 ? 5.036 -8.734 -6.677 1.00 95.38 101 LEU A CA 1
ATOM 800 C C . LEU A 1 101 ? 6.107 -9.753 -7.090 1.00 95.38 101 LEU A C 1
ATOM 802 O O . LEU A 1 101 ? 6.796 -9.529 -8.086 1.00 95.38 101 LEU A O 1
ATOM 806 N N . ASP A 1 102 ? 6.232 -10.874 -6.377 1.00 94.81 102 ASP A N 1
ATOM 807 C CA . ASP A 1 102 ? 7.127 -11.974 -6.758 1.00 94.81 102 ASP A CA 1
ATOM 808 C C . ASP A 1 102 ? 6.687 -12.658 -8.057 1.00 94.81 102 ASP A C 1
ATOM 810 O O . ASP A 1 102 ? 7.515 -12.884 -8.941 1.00 94.81 102 ASP A O 1
ATOM 814 N N . ILE A 1 103 ? 5.385 -12.912 -8.219 1.00 93.81 103 ILE A N 1
ATOM 815 C CA . ILE A 1 103 ? 4.801 -13.475 -9.449 1.00 93.81 103 ILE A CA 1
ATOM 816 C C . ILE A 1 103 ? 5.086 -12.563 -10.654 1.00 93.81 103 ILE A C 1
ATOM 818 O O . ILE A 1 103 ? 5.522 -13.034 -11.709 1.00 93.81 103 ILE A O 1
ATOM 822 N N . ILE A 1 104 ? 4.925 -11.249 -10.477 1.00 93.62 104 ILE A N 1
ATOM 823 C CA . ILE A 1 104 ? 5.236 -10.245 -11.504 1.00 93.62 104 ILE A CA 1
ATOM 824 C C . ILE A 1 104 ? 6.734 -10.218 -11.806 1.00 93.62 104 ILE A C 1
ATOM 826 O O . ILE A 1 104 ? 7.127 -10.173 -12.972 1.00 93.62 104 ILE A O 1
ATOM 830 N N . SER A 1 105 ? 7.583 -10.301 -10.779 1.00 91.81 105 SER A N 1
ATOM 831 C CA . SER A 1 105 ? 9.036 -10.374 -10.951 1.00 91.81 105 SER A CA 1
ATOM 832 C C . SER A 1 105 ? 9.483 -11.630 -11.705 1.00 91.81 105 SER A C 1
ATOM 834 O O . SER A 1 105 ? 10.517 -11.594 -12.370 1.00 91.81 105 SER A O 1
ATOM 836 N N . ALA A 1 106 ? 8.724 -12.724 -11.609 1.00 91.00 106 ALA A N 1
ATOM 837 C CA . ALA A 1 106 ? 8.956 -13.966 -12.343 1.00 91.00 106 ALA A CA 1
ATOM 838 C C . ALA A 1 106 ? 8.428 -13.929 -13.794 1.00 91.00 106 ALA A C 1
ATOM 840 O O . ALA A 1 106 ? 8.604 -14.894 -14.536 1.00 91.00 106 ALA A O 1
ATOM 841 N N . GLY A 1 107 ? 7.808 -12.820 -14.215 1.00 88.06 107 GLY A N 1
ATOM 842 C CA . GLY A 1 107 ? 7.340 -12.593 -15.583 1.00 88.06 107 GLY A CA 1
ATOM 843 C C . GLY A 1 107 ? 5.839 -12.794 -15.797 1.00 88.06 107 GLY A C 1
ATOM 844 O O . GLY A 1 107 ? 5.370 -12.633 -16.922 1.00 88.06 107 GLY A O 1
ATOM 845 N N . ASN A 1 108 ? 5.068 -13.111 -14.751 1.00 88.69 108 ASN A N 1
ATOM 846 C CA . ASN A 1 108 ? 3.611 -13.172 -14.843 1.00 88.69 108 ASN A CA 1
ATOM 847 C C . ASN A 1 108 ? 2.986 -11.849 -14.372 1.00 88.69 108 ASN A C 1
ATOM 849 O O . ASN A 1 108 ? 2.802 -11.605 -13.184 1.00 88.69 108 ASN A O 1
ATOM 853 N N . GLU A 1 109 ? 2.626 -10.995 -15.329 1.00 84.56 109 GLU A N 1
ATOM 854 C CA . GLU A 1 109 ? 2.053 -9.669 -15.065 1.00 84.56 109 GLU A CA 1
ATOM 855 C C . GLU A 1 109 ? 0.570 -9.686 -14.643 1.00 84.56 109 GLU A C 1
ATOM 857 O O . GLU A 1 109 ? 0.004 -8.623 -14.392 1.00 84.56 109 GLU A O 1
ATOM 862 N N . ASN A 1 110 ? -0.074 -10.856 -14.572 1.00 88.25 110 ASN A N 1
ATOM 863 C CA . ASN A 1 110 ? -1.491 -10.981 -14.230 1.00 88.25 110 ASN A CA 1
ATOM 864 C C . ASN A 1 110 ? -1.710 -11.968 -13.070 1.00 88.25 110 ASN A C 1
ATOM 866 O O . ASN A 1 110 ? -2.268 -13.049 -13.281 1.00 88.25 110 ASN A O 1
ATOM 870 N N . PRO A 1 111 ? -1.253 -11.628 -11.851 1.00 90.94 111 PRO A N 1
ATOM 871 C CA . PRO A 1 111 ? -1.568 -12.419 -10.673 1.00 90.94 111 PRO A CA 1
ATOM 872 C C . PRO A 1 111 ? -3.079 -12.432 -10.406 1.00 90.94 111 PRO A C 1
ATOM 874 O O . PRO A 1 111 ? -3.791 -11.472 -10.711 1.00 90.94 111 PRO A O 1
ATOM 877 N N . GLU A 1 112 ? -3.561 -13.528 -9.825 1.00 91.94 112 GLU A N 1
ATOM 878 C CA . GLU A 1 112 ? -4.962 -13.672 -9.431 1.00 91.94 112 GLU A CA 1
ATOM 879 C C . GLU A 1 112 ? -5.317 -12.727 -8.280 1.00 91.94 112 GLU A C 1
ATOM 881 O O . GLU A 1 112 ? -4.490 -12.413 -7.423 1.00 91.94 112 GLU A O 1
ATOM 886 N N . ILE A 1 113 ? -6.571 -12.273 -8.262 1.00 93.06 113 ILE A N 1
ATOM 887 C CA . ILE A 1 113 ? -7.090 -11.450 -7.172 1.00 93.06 113 ILE A CA 1
ATOM 888 C C . ILE A 1 113 ? -7.377 -12.374 -5.982 1.00 93.06 113 ILE A C 1
ATOM 890 O O . ILE A 1 113 ? -8.148 -13.322 -6.140 1.00 93.06 113 ILE A O 1
ATOM 894 N N . PRO A 1 114 ? -6.836 -12.097 -4.787 1.00 93.81 114 PRO A N 1
ATOM 895 C CA . PRO A 1 114 ? -7.119 -12.883 -3.592 1.00 93.81 114 PRO A CA 1
ATOM 896 C C . PRO A 1 114 ? -8.490 -12.506 -3.017 1.00 93.81 114 PRO A C 1
ATOM 898 O O . PRO A 1 114 ? -8.596 -11.781 -2.026 1.00 93.81 114 PRO A O 1
ATOM 901 N N . THR A 1 115 ? -9.551 -12.985 -3.668 1.00 92.75 115 THR A N 1
ATOM 902 C CA . THR A 1 115 ? -10.946 -12.617 -3.378 1.00 92.75 115 THR A CA 1
ATOM 903 C C . THR A 1 115 ? -11.324 -12.842 -1.920 1.00 92.75 115 THR A C 1
ATOM 905 O O . THR A 1 115 ? -11.922 -11.962 -1.317 1.00 92.75 115 THR A O 1
ATOM 908 N N . GLU A 1 116 ? -10.892 -13.950 -1.314 1.00 92.75 116 GLU A N 1
ATOM 909 C CA . GLU A 1 116 ? -11.179 -14.249 0.095 1.00 92.75 116 GLU A CA 1
ATOM 910 C C . GLU A 1 116 ? -10.670 -13.152 1.044 1.00 92.75 116 GLU A C 1
ATOM 912 O O . GLU A 1 116 ? -11.381 -12.733 1.960 1.00 92.75 116 GLU A O 1
ATOM 917 N N . ILE A 1 117 ? -9.451 -12.650 0.812 1.00 93.50 117 ILE A N 1
ATOM 918 C CA . ILE A 1 117 ? -8.848 -11.598 1.640 1.00 93.50 117 ILE A CA 1
ATOM 919 C C . ILE A 1 117 ? -9.519 -10.253 1.352 1.00 93.50 117 ILE A C 1
ATOM 921 O O . ILE A 1 117 ? -9.822 -9.515 2.289 1.00 93.50 117 ILE A O 1
ATOM 925 N N . CYS A 1 118 ? -9.784 -9.946 0.079 1.00 93.50 118 CYS A N 1
ATOM 926 C CA . CYS A 1 118 ? -10.497 -8.732 -0.317 1.00 93.50 118 CYS A CA 1
ATOM 927 C C . CYS A 1 118 ? -11.883 -8.647 0.337 1.00 93.50 118 CYS A C 1
ATOM 929 O O . CYS A 1 118 ? -12.227 -7.605 0.894 1.00 93.50 118 CYS A O 1
ATOM 931 N N . ASP A 1 119 ? -12.639 -9.746 0.334 1.00 93.12 119 ASP A N 1
ATOM 932 C CA . ASP A 1 119 ? -13.969 -9.821 0.939 1.00 93.12 119 ASP A CA 1
ATOM 933 C C . ASP A 1 119 ? -13.903 -9.677 2.464 1.00 93.12 119 ASP A C 1
ATOM 935 O O . ASP A 1 119 ? -14.747 -9.010 3.066 1.00 93.12 119 ASP A O 1
ATOM 939 N N . CYS A 1 120 ? -12.893 -10.274 3.108 1.00 92.69 120 CYS A N 1
ATOM 940 C CA . CY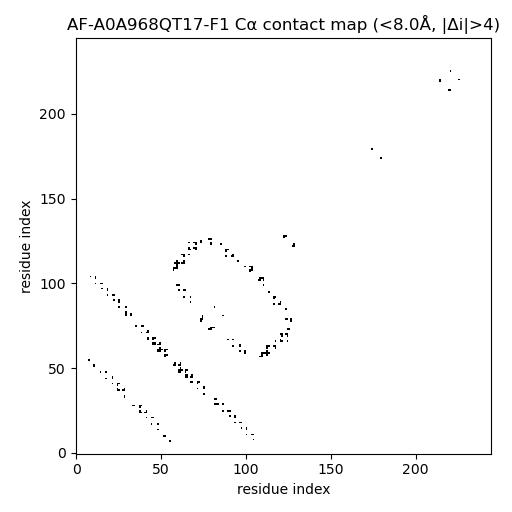S A 1 120 ? -12.671 -10.105 4.544 1.00 92.69 120 CYS A CA 1
ATOM 941 C C . CYS A 1 120 ? -12.387 -8.641 4.898 1.00 92.69 120 CYS A C 1
ATOM 943 O O . CYS A 1 120 ? -13.030 -8.094 5.792 1.00 92.69 120 CYS A O 1
ATOM 945 N N . LEU A 1 121 ? -11.457 -7.997 4.186 1.00 93.06 121 LEU A N 1
ATOM 946 C CA . LEU A 1 121 ? -11.114 -6.588 4.396 1.00 93.06 121 LEU A CA 1
ATOM 947 C C . LEU A 1 121 ? -12.315 -5.668 4.146 1.00 93.06 121 LEU A C 1
ATOM 949 O O . LEU A 1 121 ? -12.542 -4.738 4.913 1.00 93.06 121 LEU A O 1
ATOM 953 N N . GLU A 1 122 ? -13.123 -5.948 3.123 1.00 93.25 122 GLU A N 1
ATOM 954 C CA . GLU A 1 122 ? -14.326 -5.166 2.835 1.00 93.25 122 GLU A CA 1
ATOM 955 C C . GLU A 1 122 ? -15.372 -5.267 3.953 1.00 93.25 122 GLU A C 1
ATOM 957 O O . GLU A 1 122 ? -15.912 -4.246 4.384 1.00 93.25 122 GLU A O 1
ATOM 962 N N . LYS A 1 123 ? -15.641 -6.477 4.457 1.00 91.31 123 LYS A N 1
ATOM 963 C CA . LYS A 1 123 ? -16.564 -6.683 5.587 1.00 91.31 123 LYS A CA 1
ATOM 964 C C . LYS A 1 123 ? -16.084 -5.956 6.840 1.00 91.31 123 LYS A C 1
ATOM 966 O O . LYS A 1 123 ? -16.874 -5.301 7.517 1.00 91.31 123 LYS A O 1
ATOM 971 N N . ILE A 1 124 ? -14.782 -6.023 7.117 1.00 91.25 124 ILE A N 1
ATOM 972 C CA . ILE A 1 124 ? -14.158 -5.289 8.221 1.00 91.25 124 ILE A CA 1
ATOM 973 C C . ILE A 1 124 ? -14.361 -3.784 8.043 1.00 91.25 124 ILE A C 1
ATOM 975 O O . ILE A 1 124 ? -14.819 -3.134 8.975 1.00 91.25 124 ILE A O 1
ATOM 979 N N . ALA A 1 125 ? -14.055 -3.222 6.870 1.00 90.62 125 ALA A N 1
ATOM 980 C CA . ALA A 1 125 ? -14.167 -1.782 6.624 1.00 90.62 125 ALA A CA 1
ATOM 981 C C . ALA A 1 125 ? -15.602 -1.254 6.815 1.00 90.62 125 ALA A C 1
ATOM 983 O O . ALA A 1 125 ? -15.796 -0.116 7.242 1.00 90.62 125 ALA A O 1
ATOM 984 N N . LYS A 1 126 ? -16.611 -2.091 6.541 1.00 89.62 126 LYS A N 1
ATOM 985 C CA . LYS A 1 126 ? -18.033 -1.785 6.774 1.00 89.62 126 LYS A CA 1
ATOM 986 C C . LYS A 1 126 ? -18.475 -1.938 8.234 1.00 89.62 126 LYS A C 1
ATOM 988 O O . LYS A 1 126 ? -19.603 -1.579 8.554 1.00 89.62 126 LYS A O 1
ATOM 993 N N . GLY A 1 127 ? -17.615 -2.453 9.113 1.00 81.56 127 GLY A N 1
ATOM 994 C CA . GLY A 1 127 ? -17.962 -2.756 10.503 1.00 81.56 127 GLY A CA 1
ATOM 995 C C . GLY A 1 127 ? -18.822 -4.014 10.658 1.00 81.56 127 GLY A C 1
ATOM 996 O O . GLY A 1 127 ? -19.421 -4.218 11.706 1.00 81.56 127 GLY A O 1
ATOM 997 N N . GLU A 1 128 ? -18.883 -4.871 9.634 1.00 76.62 128 GLU A N 1
ATOM 998 C CA . GLU A 1 128 ? -19.665 -6.117 9.636 1.00 76.62 128 GLU A CA 1
ATOM 999 C C . GLU A 1 128 ? -18.909 -7.288 10.290 1.00 76.62 128 GLU A C 1
ATOM 1001 O O . GLU A 1 128 ? -19.359 -8.435 10.241 1.00 76.62 128 GLU A O 1
ATOM 1006 N N . PHE A 1 129 ? -17.746 -7.031 10.897 1.00 57.53 129 PHE A N 1
ATOM 1007 C CA . PHE A 1 129 ? -17.016 -8.063 11.620 1.00 57.53 129 PHE A CA 1
ATOM 1008 C C . PHE A 1 129 ? -17.732 -8.375 12.936 1.00 57.53 129 PHE A C 1
ATOM 1010 O O . PHE A 1 129 ? -17.705 -7.597 13.888 1.00 57.53 129 PHE A O 1
ATOM 1017 N N . ILE A 1 130 ? -18.394 -9.530 12.959 1.00 43.25 130 ILE A N 1
ATOM 1018 C CA . ILE A 1 130 ? -18.979 -10.128 14.153 1.00 43.25 130 ILE A CA 1
ATOM 1019 C C . ILE A 1 130 ? -17.812 -10.545 15.050 1.00 43.25 130 ILE A C 1
ATOM 1021 O O . ILE A 1 130 ? -17.080 -11.482 14.727 1.00 43.25 130 ILE A O 1
ATOM 1025 N N . GLU A 1 131 ? -17.616 -9.842 16.163 1.00 42.78 131 GLU A N 1
ATOM 1026 C CA . GLU A 1 131 ? -16.803 -10.367 17.253 1.00 42.78 131 GLU A CA 1
ATOM 1027 C C . GLU A 1 131 ? -17.450 -11.656 17.770 1.00 42.78 131 GLU A C 1
ATOM 1029 O O . GLU A 1 131 ? -18.509 -11.644 18.402 1.00 42.78 131 GLU A O 1
ATOM 1034 N N . GLU A 1 132 ? -16.785 -12.783 17.539 1.00 39.78 132 GLU A N 1
ATOM 1035 C CA . GLU A 1 132 ? -16.919 -13.935 18.414 1.00 39.78 132 GLU A CA 1
ATOM 1036 C C . GLU A 1 132 ? -16.278 -13.564 19.761 1.00 39.78 132 GLU A C 1
ATOM 1038 O O . GLU A 1 132 ? -15.068 -13.628 19.956 1.00 39.78 132 GLU A O 1
ATOM 1043 N N . SER A 1 133 ? -17.142 -13.088 20.662 1.00 44.84 133 SER A N 1
ATOM 1044 C CA . SER A 1 133 ? -17.005 -13.050 22.119 1.00 44.84 133 SER A CA 1
ATOM 1045 C C . SER A 1 133 ? -15.684 -12.530 22.705 1.00 44.84 133 SER A C 1
ATOM 1047 O O . SER A 1 133 ? -14.811 -13.308 23.087 1.00 44.84 133 SER A O 1
ATOM 1049 N N . VAL A 1 134 ? -15.645 -11.233 23.018 1.00 35.69 134 VAL A N 1
ATOM 1050 C CA . VAL A 1 134 ? -15.140 -10.799 24.328 1.00 35.69 134 VAL A CA 1
ATOM 1051 C C . VAL A 1 134 ? -16.199 -9.916 24.976 1.00 35.69 134 VAL A C 1
ATOM 1053 O O . VAL A 1 134 ? -16.298 -8.718 24.740 1.00 35.69 134 VAL A O 1
ATOM 1056 N N . SER A 1 135 ? -17.015 -10.564 25.805 1.00 33.38 135 SER A N 1
ATOM 1057 C CA . SER A 1 135 ? -17.892 -9.933 26.787 1.00 33.38 135 SER A CA 1
ATOM 1058 C C . SER A 1 135 ? -17.080 -8.941 27.628 1.00 33.38 135 SER A C 1
ATOM 1060 O O . SER A 1 135 ? -16.335 -9.340 28.528 1.00 33.38 135 SER A O 1
ATOM 1062 N N . LEU A 1 136 ? -17.254 -7.647 27.367 1.00 36.41 136 LEU A N 1
ATOM 1063 C CA . LEU A 1 136 ? -17.041 -6.622 28.383 1.00 36.41 136 LEU A CA 1
ATOM 1064 C C . LEU A 1 136 ? -18.032 -6.898 29.527 1.00 36.41 136 LEU A C 1
ATOM 1066 O O . LEU A 1 136 ? -19.217 -7.082 29.247 1.00 36.41 136 LEU A O 1
ATOM 1070 N N . PRO A 1 137 ? -17.591 -6.958 30.797 1.00 42.12 137 PRO A N 1
ATOM 1071 C CA . PRO A 1 137 ? -18.508 -7.079 31.917 1.00 42.12 137 PRO A CA 1
ATOM 1072 C C . PRO A 1 137 ? -19.393 -5.834 31.971 1.00 42.12 137 PRO A C 1
ATOM 1074 O O . PRO A 1 137 ? -18.947 -4.732 32.288 1.00 42.12 137 PRO A O 1
ATOM 1077 N N . GLU A 1 138 ? -20.656 -6.050 31.629 1.00 42.72 138 GLU A N 1
ATOM 1078 C CA . GLU A 1 138 ? -21.776 -5.154 31.847 1.00 42.72 138 GLU A CA 1
ATOM 1079 C C . GLU A 1 138 ? -21.908 -4.918 33.358 1.00 42.72 138 GLU A C 1
ATOM 1081 O O . GLU A 1 138 ? -22.284 -5.809 34.123 1.00 42.72 138 GLU A O 1
ATOM 1086 N N . THR A 1 139 ? -21.525 -3.727 33.816 1.00 36.59 139 THR A N 1
ATOM 1087 C CA . THR A 1 139 ? -21.871 -3.258 35.157 1.00 36.59 139 THR A CA 1
ATOM 1088 C C . THR A 1 139 ? -23.294 -2.681 35.158 1.00 36.59 139 THR A C 1
ATOM 1090 O O . THR A 1 139 ? -23.712 -2.070 34.175 1.00 36.59 139 THR A O 1
ATOM 1093 N N . PRO A 1 140 ? -24.063 -2.894 36.242 1.00 49.31 140 PRO A N 1
ATOM 1094 C CA . PRO A 1 140 ? -25.527 -2.921 36.211 1.00 49.31 140 PRO A CA 1
ATOM 1095 C C . PRO A 1 140 ? -26.183 -1.533 36.130 1.00 49.31 140 PRO A C 1
ATOM 1097 O O . PRO A 1 140 ? -25.588 -0.546 36.572 1.00 49.31 140 PRO A O 1
ATOM 1100 N N . PRO A 1 141 ? -27.448 -1.454 35.669 1.00 47.00 141 PRO A N 1
ATOM 1101 C CA . PRO A 1 141 ? -28.211 -0.216 35.630 1.00 47.00 141 PRO A CA 1
ATOM 1102 C C . PRO A 1 141 ? -28.707 0.153 37.037 1.00 47.00 141 PRO A C 1
ATOM 1104 O O . PRO A 1 141 ? -29.184 -0.690 37.796 1.00 47.00 141 PRO A O 1
ATOM 1107 N N . VAL A 1 142 ? -28.634 1.437 37.378 1.00 41.41 142 VAL A N 1
ATOM 1108 C CA . VAL A 1 142 ? -29.281 2.043 38.557 1.00 41.41 142 VAL A CA 1
ATOM 1109 C C . VAL A 1 142 ? -30.040 3.292 38.062 1.00 41.41 142 VAL A C 1
ATOM 1111 O O . VAL A 1 142 ? -29.674 3.846 37.027 1.00 41.41 142 VAL A O 1
ATOM 1114 N N . PRO A 1 143 ? -31.135 3.715 38.715 1.00 48.00 143 PRO A N 1
ATOM 1115 C CA . PRO A 1 143 ? -32.486 3.534 38.204 1.00 48.00 143 PRO A CA 1
ATOM 1116 C C . PRO A 1 143 ? -33.143 4.847 37.763 1.00 48.00 143 PRO A C 1
ATOM 1118 O O . PRO A 1 143 ? -32.796 5.947 38.186 1.00 48.00 143 PRO A O 1
ATOM 1121 N N . GLU A 1 144 ? -34.162 4.653 36.941 1.00 41.25 144 GLU A N 1
ATOM 1122 C CA . GLU A 1 144 ? -35.143 5.595 36.420 1.00 41.25 144 GLU A CA 1
ATOM 1123 C C . GLU A 1 144 ? -35.823 6.429 37.528 1.00 41.25 144 GLU A C 1
ATOM 1125 O O . GLU A 1 144 ? -36.418 5.889 38.461 1.00 41.25 144 GLU A O 1
ATOM 1130 N N . ILE A 1 145 ? -35.767 7.760 37.409 1.00 39.94 145 ILE A N 1
ATOM 1131 C CA . ILE A 1 145 ? -36.600 8.685 38.188 1.00 39.94 145 ILE A CA 1
ATOM 1132 C C . ILE A 1 145 ? -37.738 9.146 37.277 1.00 39.94 145 ILE A C 1
ATOM 1134 O O . ILE A 1 145 ? -37.545 9.939 36.357 1.00 39.94 145 ILE A O 1
ATOM 1138 N N . SER A 1 146 ? -38.932 8.628 37.547 1.00 40.53 146 SER A N 1
ATOM 1139 C CA . SER A 1 146 ? -40.202 9.099 36.997 1.00 40.53 146 SER A CA 1
ATOM 1140 C C . SER A 1 146 ? -40.653 10.374 37.716 1.00 40.53 146 SER A C 1
ATOM 1142 O O . SER A 1 146 ? -40.540 10.431 38.934 1.00 40.53 146 SER A O 1
ATOM 1144 N N . VAL A 1 147 ? -41.237 11.342 36.999 1.00 36.22 147 VAL A N 1
ATOM 1145 C CA . VAL A 1 147 ? -42.620 11.837 37.210 1.00 36.22 147 VAL A CA 1
ATOM 1146 C C . VAL A 1 147 ? -43.037 12.831 36.099 1.00 36.22 147 VAL A C 1
ATOM 1148 O O . VAL A 1 147 ? -42.175 13.428 35.459 1.00 36.22 147 VAL A O 1
ATOM 1151 N N . PRO A 1 148 ? -44.351 12.973 35.821 1.00 47.31 148 PRO A N 1
ATOM 1152 C CA . PRO A 1 148 ? -44.903 13.209 34.484 1.00 47.31 148 PRO A CA 1
ATOM 1153 C C . PRO A 1 148 ? -45.557 14.589 34.325 1.00 47.31 148 PRO A C 1
ATOM 1155 O O . PRO A 1 148 ? -46.125 15.098 35.286 1.00 47.31 148 PRO A O 1
ATOM 1158 N N . ILE A 1 149 ? -45.624 15.136 33.102 1.00 37.97 149 ILE A N 1
ATOM 1159 C CA . ILE A 1 149 ? -46.619 16.172 32.755 1.00 37.97 149 ILE A CA 1
ATOM 1160 C C . ILE A 1 149 ? -47.160 15.969 31.324 1.00 37.97 149 ILE A C 1
ATOM 1162 O O . ILE A 1 149 ? -46.483 16.217 30.334 1.00 37.97 149 ILE A O 1
ATOM 1166 N N . ALA A 1 150 ? -48.405 15.483 31.287 1.00 33.78 150 ALA A N 1
ATOM 1167 C CA . ALA A 1 150 ? -49.537 15.813 30.411 1.00 33.78 150 ALA A CA 1
ATOM 1168 C C . ALA A 1 150 ? -49.322 16.231 28.930 1.00 33.78 150 ALA A C 1
ATOM 1170 O O . ALA A 1 150 ? -48.938 17.353 28.615 1.00 33.78 150 ALA A O 1
ATOM 1171 N N . GLN A 1 151 ? -49.790 15.358 28.028 1.00 40.06 151 GLN A N 1
ATOM 1172 C CA . GLN A 1 151 ? -50.521 15.691 26.783 1.00 40.06 151 GLN A CA 1
ATOM 1173 C C . GLN A 1 151 ? -51.919 16.278 27.129 1.00 40.06 151 GLN A C 1
ATOM 1175 O O . GLN A 1 151 ? -52.372 15.987 28.240 1.00 40.06 151 GLN A O 1
ATOM 1180 N N . PRO A 1 152 ? -52.658 17.026 26.257 1.00 49.22 152 PRO A N 1
ATOM 1181 C CA . PRO A 1 152 ? -52.998 16.593 24.884 1.00 49.22 152 PRO A CA 1
ATOM 1182 C C . PRO A 1 152 ? -53.282 17.685 23.818 1.00 49.22 152 PRO A C 1
ATOM 1184 O O . PRO A 1 152 ? -53.576 18.834 24.134 1.00 49.22 152 PRO A O 1
ATOM 1187 N N . SER A 1 153 ? -53.273 17.275 22.539 1.00 38.12 153 SER A N 1
ATOM 1188 C CA . SER A 1 153 ? -54.214 17.630 21.439 1.00 38.12 153 SER A CA 1
ATOM 1189 C C . SER A 1 153 ? -53.540 17.265 20.103 1.00 38.12 153 SER A C 1
ATOM 1191 O O . SER A 1 153 ? -52.512 17.834 19.766 1.00 38.12 153 SER A O 1
ATOM 1193 N N . ALA A 1 154 ? -53.870 16.159 19.435 1.00 35.62 154 ALA A N 1
ATOM 1194 C CA . ALA A 1 154 ? -55.086 15.821 18.683 1.00 35.62 154 ALA A CA 1
ATOM 1195 C C . ALA A 1 154 ? -55.087 16.318 17.215 1.00 35.62 154 ALA A C 1
ATOM 1197 O O . ALA A 1 154 ? -55.306 17.491 16.938 1.00 35.62 154 ALA A O 1
ATOM 1198 N N . THR A 1 155 ? -55.037 15.318 16.321 1.00 29.38 155 THR A N 1
ATOM 1199 C CA . THR A 1 155 ? -55.718 15.203 15.009 1.00 29.38 155 THR A CA 1
ATOM 1200 C C . THR A 1 155 ? -54.993 15.669 13.737 1.00 29.38 155 THR A C 1
ATOM 1202 O O . THR A 1 155 ? -54.780 16.856 13.532 1.00 29.38 155 THR A O 1
ATOM 1205 N N . GLY A 1 156 ? -54.798 14.724 12.799 1.00 30.22 156 GLY A N 1
ATOM 1206 C CA . GLY A 1 156 ? -55.055 14.991 11.375 1.00 30.22 156 GLY A CA 1
ATO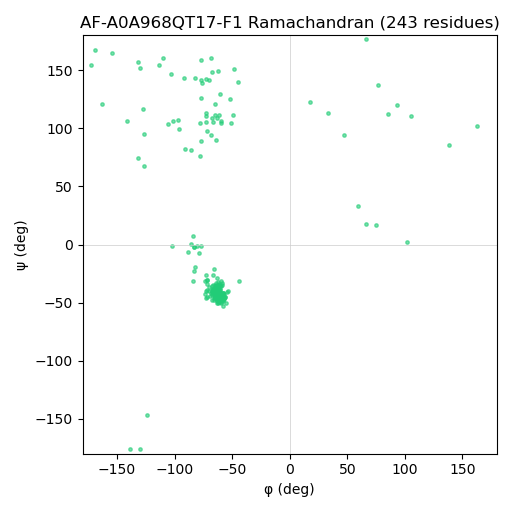M 1207 C C . GLY A 1 156 ? -54.065 14.453 10.332 1.00 30.22 156 GLY A C 1
ATOM 1208 O O . GLY A 1 156 ? -53.260 15.218 9.826 1.00 30.22 156 GLY A O 1
ATOM 1209 N N . SER A 1 157 ? -54.270 13.195 9.916 1.00 35.00 157 SER A N 1
ATOM 1210 C CA . SER A 1 157 ? -54.155 12.688 8.527 1.00 35.00 157 SER A CA 1
ATOM 1211 C C . SER A 1 157 ? -52.780 12.415 7.869 1.00 35.00 157 SER A C 1
ATOM 1213 O O . SER A 1 157 ? -51.844 13.200 7.901 1.00 35.00 157 SER A O 1
ATOM 1215 N N . SER A 1 158 ? -52.712 11.278 7.166 1.00 40.72 158 SER A N 1
ATOM 1216 C CA . SER A 1 158 ? -51.667 10.827 6.216 1.00 40.72 158 SER A CA 1
ATOM 1217 C C . SER A 1 158 ? -52.354 10.357 4.901 1.00 40.72 158 SER A C 1
ATOM 1219 O O . SER A 1 158 ? -53.582 10.252 4.918 1.00 40.72 158 SER A O 1
ATOM 1221 N N . PRO A 1 159 ? -51.651 9.818 3.871 1.00 58.38 159 PRO A N 1
ATOM 1222 C CA . PRO A 1 159 ? -50.714 10.374 2.854 1.00 58.38 159 PRO A CA 1
ATOM 1223 C C . PRO A 1 159 ? -51.245 10.024 1.404 1.00 58.38 159 PRO A C 1
ATOM 1225 O O . PRO A 1 159 ? -52.466 9.902 1.313 1.00 58.38 159 PRO A O 1
ATOM 1228 N N . PRO A 1 160 ? -50.500 9.752 0.278 1.00 58.31 160 PRO A N 1
ATOM 1229 C CA . PRO A 1 160 ? -49.077 9.915 -0.126 1.00 58.31 160 PRO A CA 1
ATOM 1230 C C . PRO A 1 160 ? -48.812 10.415 -1.601 1.00 58.31 160 PRO A C 1
ATOM 1232 O O . PRO A 1 160 ? -49.728 10.613 -2.390 1.00 58.31 160 PRO A O 1
ATOM 1235 N N . GLN A 1 161 ? -47.512 10.468 -1.966 1.00 38.12 161 GLN A N 1
ATOM 1236 C CA . GLN A 1 161 ? -46.859 10.297 -3.297 1.00 38.12 161 GLN A CA 1
ATOM 1237 C C . GLN A 1 161 ? -46.312 11.531 -4.056 1.00 38.12 161 GLN A C 1
ATOM 1239 O O . GLN A 1 161 ? -47.051 12.284 -4.672 1.00 38.12 161 GLN A O 1
ATOM 1244 N N . SER A 1 162 ? -44.975 11.622 -4.161 1.00 38.72 162 SER A N 1
ATOM 1245 C CA . SER A 1 162 ? -44.264 11.202 -5.385 1.00 38.72 162 SER A CA 1
ATOM 1246 C C . SER A 1 162 ? -42.759 11.002 -5.133 1.00 38.72 162 SER A C 1
ATOM 1248 O O . SER A 1 162 ? -42.054 11.902 -4.692 1.00 38.72 162 SER A O 1
ATOM 1250 N N . SER A 1 163 ? -42.328 9.771 -5.405 1.00 43.16 163 SER A N 1
ATOM 1251 C CA . SER A 1 163 ? -41.022 9.280 -5.879 1.00 43.16 163 SER A CA 1
ATOM 1252 C C . SER A 1 163 ? -39.752 10.148 -5.784 1.00 43.16 163 SER A C 1
ATOM 1254 O O . SER A 1 163 ? -39.598 11.175 -6.442 1.00 43.16 163 SER A O 1
ATOM 1256 N N . SER A 1 164 ? -38.786 9.549 -5.092 1.00 41.84 164 SER A N 1
ATOM 1257 C CA . SER A 1 164 ? -37.337 9.751 -5.066 1.00 41.84 164 SER A CA 1
ATOM 1258 C C . SER A 1 164 ? -36.628 9.906 -6.420 1.00 41.84 164 SER A C 1
ATOM 1260 O O . SER A 1 164 ? -36.809 9.079 -7.315 1.00 41.84 164 SER A O 1
ATOM 1262 N N . LEU A 1 165 ? -35.662 10.829 -6.471 1.00 44.81 165 LEU A N 1
ATOM 1263 C CA . LEU A 1 165 ? -34.411 10.661 -7.215 1.00 44.81 165 LEU A CA 1
ATOM 1264 C C . LEU A 1 165 ? -33.237 10.941 -6.271 1.00 44.81 165 LEU A C 1
ATOM 1266 O O . LEU A 1 165 ? -33.075 12.034 -5.734 1.00 44.81 165 LEU A O 1
ATOM 1270 N N . THR A 1 166 ? -32.448 9.899 -6.057 1.00 44.38 166 THR A N 1
ATOM 1271 C CA . THR A 1 166 ? -31.200 9.873 -5.306 1.00 44.38 166 THR A CA 1
ATOM 1272 C C . THR A 1 166 ? -30.160 10.736 -6.018 1.00 44.38 166 THR A C 1
ATOM 1274 O O . THR A 1 166 ? -29.683 10.356 -7.082 1.00 44.38 166 THR A O 1
ATOM 1277 N N . ASN A 1 167 ? -29.768 11.866 -5.430 1.00 45.34 167 ASN A N 1
ATOM 1278 C CA . ASN A 1 167 ? -28.515 12.532 -5.779 1.00 45.34 167 ASN A CA 1
ATOM 1279 C C . ASN A 1 167 ? -27.527 12.283 -4.642 1.00 45.34 167 ASN A C 1
ATOM 1281 O O . ASN A 1 167 ? -27.625 12.893 -3.580 1.00 45.34 167 ASN A O 1
ATOM 1285 N N . GLN A 1 168 ? -26.578 11.373 -4.871 1.00 48.09 168 GLN A N 1
ATOM 1286 C CA . GLN A 1 168 ? -25.341 11.343 -4.100 1.00 48.09 168 GLN A CA 1
ATOM 1287 C C . GLN A 1 168 ? -24.643 12.688 -4.318 1.00 48.09 168 GLN A C 1
ATOM 1289 O O . GLN A 1 168 ? -24.113 12.972 -5.392 1.00 48.09 168 GLN A O 1
ATOM 1294 N N . THR A 1 169 ? -24.698 13.554 -3.315 1.00 45.50 169 THR A N 1
ATOM 1295 C CA . THR A 1 169 ? -23.929 14.791 -3.297 1.00 45.50 169 THR A CA 1
ATOM 1296 C C . THR A 1 169 ? -22.468 14.431 -3.066 1.00 45.50 169 THR A C 1
ATOM 1298 O O . THR A 1 169 ? -22.053 14.213 -1.931 1.00 45.50 169 THR A O 1
ATOM 1301 N N . PHE A 1 170 ? -21.680 14.358 -4.139 1.00 48.97 170 PHE A N 1
ATOM 1302 C CA . PHE A 1 170 ? -20.231 14.466 -4.017 1.00 48.97 170 PHE A CA 1
ATOM 1303 C C . PHE A 1 170 ? -19.916 15.871 -3.511 1.00 48.97 170 PHE A C 1
ATOM 1305 O O . PHE A 1 170 ? -20.279 16.864 -4.151 1.00 48.97 170 PHE A O 1
ATOM 1312 N N . GLU A 1 171 ? -19.257 15.953 -2.361 1.00 62.25 171 GLU A N 1
ATOM 1313 C CA . GLU A 1 171 ? -18.777 17.200 -1.779 1.00 62.25 171 GLU A CA 1
ATOM 1314 C C . GLU A 1 171 ? -17.722 17.805 -2.723 1.00 62.25 171 GLU A C 1
ATOM 1316 O O . GLU A 1 171 ? -16.544 17.458 -2.711 1.00 62.25 171 GLU A O 1
ATOM 1321 N N . THR A 1 172 ? -18.179 18.639 -3.659 1.00 65.75 172 THR A N 1
ATOM 1322 C CA . THR A 1 172 ? -17.337 19.189 -4.726 1.00 65.75 172 THR A CA 1
ATOM 1323 C C . THR A 1 172 ? -16.873 20.575 -4.315 1.00 65.75 172 THR A C 1
ATOM 1325 O O . THR A 1 172 ? -17.641 21.540 -4.341 1.00 65.75 172 THR A O 1
ATOM 1328 N N . ILE A 1 173 ? -15.597 20.685 -3.958 1.00 78.81 173 ILE A N 1
ATOM 1329 C CA . ILE A 1 173 ? -14.968 21.972 -3.666 1.00 78.81 173 ILE A CA 1
ATOM 1330 C C . ILE A 1 173 ? -14.770 22.723 -4.988 1.00 78.81 173 ILE A C 1
ATOM 1332 O O . ILE A 1 173 ? -13.985 22.317 -5.845 1.00 78.81 173 ILE A O 1
ATOM 1336 N N . ARG A 1 174 ? -15.487 23.838 -5.164 1.00 77.31 174 ARG A N 1
ATOM 1337 C CA . ARG A 1 174 ? -15.308 24.732 -6.316 1.00 77.31 174 ARG A CA 1
ATOM 1338 C C . ARG A 1 174 ? -14.072 25.596 -6.107 1.00 77.31 174 ARG A C 1
ATOM 1340 O O . ARG A 1 174 ? -14.093 26.555 -5.339 1.00 77.31 174 ARG A O 1
ATOM 1347 N N . LEU A 1 175 ? -13.006 25.259 -6.819 1.00 77.00 175 LEU A N 1
ATOM 1348 C CA . LEU A 1 175 ? -11.794 26.065 -6.892 1.00 77.00 175 LEU A CA 1
ATOM 1349 C C . LEU A 1 175 ? -11.886 27.021 -8.083 1.00 77.00 175 LEU A C 1
ATOM 1351 O O . LEU A 1 175 ? -12.430 26.676 -9.133 1.00 77.00 175 LEU A O 1
ATOM 1355 N N . ARG A 1 176 ? -11.363 28.237 -7.919 1.00 84.12 176 ARG A N 1
ATOM 1356 C CA . ARG A 1 176 ? -11.216 29.172 -9.038 1.00 84.12 176 ARG A CA 1
ATOM 1357 C C . ARG A 1 176 ? -10.073 28.693 -9.940 1.00 84.12 176 ARG A C 1
ATOM 1359 O O . ARG A 1 176 ? -9.076 28.176 -9.433 1.00 84.12 176 ARG A O 1
ATOM 1366 N N . ALA A 1 177 ? -10.222 28.849 -11.253 1.00 78.25 177 ALA A N 1
ATOM 1367 C CA . ALA A 1 177 ? -9.270 28.325 -12.236 1.00 78.25 177 ALA A CA 1
ATOM 1368 C C . ALA A 1 177 ? -7.842 28.878 -12.045 1.00 78.25 177 ALA A C 1
ATOM 1370 O O . ALA A 1 177 ? -6.879 28.127 -12.149 1.00 78.25 177 ALA A O 1
ATOM 1371 N N . ASP A 1 178 ? -7.709 30.141 -11.631 1.00 85.38 178 ASP A N 1
ATOM 1372 C CA . ASP A 1 178 ? -6.430 30.801 -11.337 1.00 85.38 178 ASP A CA 1
ATOM 1373 C C . ASP A 1 178 ? -5.632 30.104 -10.224 1.00 85.38 178 ASP A C 1
ATOM 1375 O O . ASP A 1 178 ? -4.409 29.995 -10.300 1.00 85.38 178 ASP A O 1
ATOM 1379 N N . LYS A 1 179 ? -6.317 29.567 -9.208 1.00 78.69 179 LYS A N 1
ATOM 1380 C CA . LYS A 1 179 ? -5.665 28.830 -8.114 1.00 78.69 179 LYS A CA 1
ATOM 1381 C C . LYS A 1 179 ? -5.192 27.447 -8.546 1.00 78.69 179 LYS A C 1
ATOM 1383 O O . LYS A 1 179 ? -4.190 26.955 -8.031 1.00 78.69 179 LYS A O 1
ATOM 1388 N N . LEU A 1 180 ? -5.899 26.826 -9.487 1.00 83.62 180 LEU A N 1
ATOM 1389 C CA . LEU A 1 180 ? -5.487 25.551 -10.063 1.00 83.62 180 LEU A CA 1
ATOM 1390 C C . LEU A 1 180 ? -4.245 25.729 -10.946 1.00 83.62 180 LEU A C 1
ATOM 1392 O O . LEU A 1 180 ? -3.322 24.924 -10.849 1.00 83.62 180 LEU A O 1
ATOM 1396 N N . ASP A 1 181 ? -4.180 26.809 -11.726 1.00 77.25 181 ASP A N 1
ATOM 1397 C CA . ASP A 1 181 ? -3.012 27.137 -12.552 1.00 77.25 181 ASP A CA 1
ATOM 1398 C C . ASP A 1 181 ? -1.764 27.417 -11.698 1.00 77.25 181 ASP A C 1
ATOM 1400 O O . ASP A 1 181 ? -0.676 26.917 -11.998 1.00 77.25 181 ASP A O 1
ATOM 1404 N N . GLU A 1 182 ? -1.916 28.147 -10.585 1.00 87.50 182 GLU A N 1
ATOM 1405 C CA . GLU A 1 182 ? -0.841 28.335 -9.600 1.00 87.50 182 GLU A CA 1
ATOM 1406 C C . GLU A 1 182 ? -0.364 26.998 -9.016 1.00 87.50 182 GLU A C 1
ATOM 1408 O O . GLU A 1 182 ? 0.843 26.762 -8.918 1.00 87.50 182 GLU A O 1
ATOM 1413 N N . LEU A 1 183 ? -1.290 26.096 -8.674 1.00 86.94 183 LEU A N 1
ATOM 1414 C CA . LEU A 1 183 ? -0.955 24.781 -8.128 1.00 86.94 183 LEU A CA 1
ATOM 1415 C C . LEU A 1 183 ? -0.224 23.903 -9.153 1.00 86.94 183 LEU A C 1
ATOM 1417 O O . LEU A 1 183 ? 0.758 23.246 -8.809 1.00 86.94 183 LEU A O 1
ATOM 1421 N N . ILE A 1 184 ? -0.662 23.915 -10.414 1.00 87.69 184 ILE A N 1
ATOM 1422 C CA . ILE A 1 184 ? -0.005 23.195 -11.512 1.00 87.69 184 ILE A CA 1
ATOM 1423 C C . ILE A 1 184 ? 1.415 23.728 -11.716 1.00 87.69 184 ILE A C 1
ATOM 1425 O O . ILE A 1 184 ? 2.356 22.942 -11.855 1.00 87.69 184 ILE A O 1
ATOM 1429 N N . LYS A 1 185 ? 1.595 25.053 -11.676 1.00 87.81 185 LYS A N 1
ATOM 1430 C CA . LYS A 1 185 ? 2.913 25.683 -11.781 1.00 87.81 185 LYS A CA 1
ATOM 1431 C C . LYS A 1 185 ? 3.833 25.268 -10.630 1.00 87.81 185 LYS A C 1
ATOM 1433 O O . LYS A 1 185 ? 4.950 24.818 -10.883 1.00 87.81 185 LYS A O 1
ATOM 1438 N N . LEU A 1 186 ? 3.349 25.340 -9.389 1.00 87.56 186 LEU A N 1
ATOM 1439 C CA . LEU A 1 186 ? 4.088 24.915 -8.193 1.00 87.56 186 LEU A CA 1
ATOM 1440 C C . LEU A 1 186 ? 4.472 23.431 -8.256 1.00 87.56 186 LEU A C 1
ATOM 1442 O O . LEU A 1 186 ? 5.618 23.076 -7.981 1.00 87.56 186 LEU A O 1
ATOM 1446 N N . MET A 1 187 ? 3.556 22.556 -8.678 1.00 84.19 187 MET A N 1
ATOM 1447 C CA . MET A 1 187 ? 3.874 21.140 -8.876 1.00 84.19 187 MET A CA 1
ATOM 1448 C C . MET A 1 187 ? 4.935 20.939 -9.962 1.00 84.19 187 MET A C 1
ATOM 1450 O O . MET A 1 187 ? 5.846 20.131 -9.781 1.00 84.19 187 MET A O 1
ATOM 1454 N N . GLY A 1 188 ? 4.866 21.696 -11.060 1.00 83.06 188 GLY A N 1
ATOM 1455 C CA . GLY A 1 188 ? 5.880 21.677 -12.113 1.00 83.06 188 GLY A CA 1
ATOM 1456 C C . GLY A 1 188 ? 7.268 22.071 -11.604 1.00 83.06 188 GLY A C 1
ATOM 1457 O O . GLY A 1 188 ? 8.258 21.405 -11.924 1.00 83.06 188 GLY A O 1
ATOM 1458 N N . GLU A 1 189 ? 7.347 23.102 -10.761 1.00 90.19 189 GLU A N 1
ATOM 1459 C CA . GLU A 1 189 ? 8.589 23.548 -10.122 1.00 90.19 189 GLU A CA 1
ATOM 1460 C C . GLU A 1 189 ? 9.141 22.494 -9.148 1.00 90.19 189 GLU A C 1
ATOM 1462 O O . GLU A 1 189 ? 10.334 22.181 -9.196 1.00 90.19 189 GLU A O 1
ATOM 1467 N N . ILE A 1 190 ? 8.283 21.863 -8.338 1.00 91.69 190 ILE A N 1
ATOM 1468 C CA . ILE A 1 190 ? 8.678 20.808 -7.389 1.00 91.69 190 ILE A CA 1
ATOM 1469 C C . ILE A 1 190 ? 9.184 19.560 -8.121 1.00 91.69 190 ILE A C 1
ATOM 1471 O O . ILE A 1 190 ? 10.256 19.045 -7.794 1.00 91.69 190 ILE A O 1
ATOM 1475 N N . VAL A 1 191 ? 8.458 19.076 -9.134 1.00 87.88 191 VAL A N 1
ATOM 1476 C CA . VAL A 1 191 ? 8.852 17.891 -9.916 1.00 87.88 191 VAL A CA 1
ATOM 1477 C C . VAL A 1 191 ? 10.170 18.146 -10.648 1.00 87.88 191 VAL A C 1
ATOM 1479 O O . VAL A 1 191 ? 11.075 17.304 -10.623 1.00 87.88 191 VAL A O 1
ATOM 1482 N N . SER A 1 192 ? 10.319 19.332 -11.241 1.00 81.38 192 SER A N 1
ATOM 1483 C CA . SER A 1 192 ? 11.554 19.741 -11.916 1.00 81.38 192 SER A CA 1
ATOM 1484 C C . SER A 1 192 ? 12.725 19.858 -10.937 1.00 81.38 192 SER A C 1
ATOM 1486 O O . SER A 1 192 ? 13.828 19.385 -11.229 1.00 81.38 192 SER A O 1
ATOM 1488 N N . GLY A 1 193 ? 12.491 20.429 -9.752 1.00 84.88 193 GLY A N 1
ATOM 1489 C CA . GLY A 1 193 ? 13.474 20.516 -8.674 1.00 84.88 193 GLY A CA 1
ATOM 1490 C C . GLY A 1 193 ? 13.917 19.138 -8.186 1.00 84.88 193 GLY A C 1
ATOM 1491 O O . GLY A 1 193 ? 15.114 18.864 -8.090 1.00 84.88 193 GLY A O 1
ATOM 1492 N N . HIS A 1 194 ? 12.968 18.229 -7.967 1.00 84.25 194 HIS A N 1
ATOM 1493 C CA . HIS A 1 194 ? 13.243 16.863 -7.530 1.00 84.25 194 HIS A CA 1
ATOM 1494 C C . HIS A 1 194 ? 14.035 1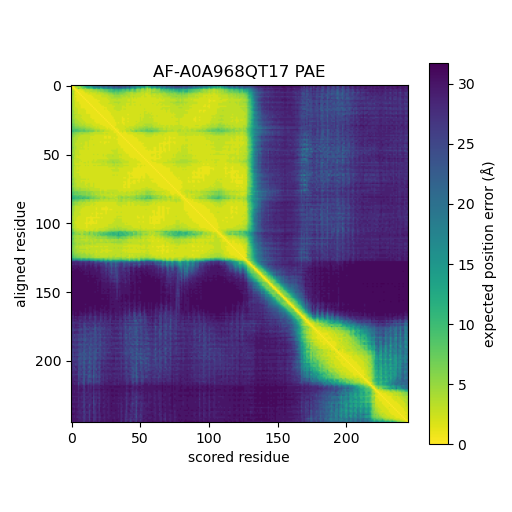6.062 -8.576 1.00 84.25 194 HIS A C 1
ATOM 1496 O O . HIS A 1 194 ? 14.984 15.356 -8.227 1.00 84.25 194 HIS A O 1
ATOM 1502 N N . SER A 1 195 ? 13.701 16.212 -9.863 1.00 74.06 195 SER A N 1
ATOM 1503 C CA . SER A 1 195 ? 14.449 15.607 -10.973 1.00 74.06 195 SER A CA 1
ATOM 1504 C C . SER A 1 195 ? 15.900 16.103 -11.016 1.00 74.06 195 SER A C 1
ATOM 1506 O O . SER A 1 195 ? 16.839 15.304 -11.048 1.00 74.06 195 SER A O 1
ATOM 1508 N N . ARG A 1 196 ? 16.108 17.423 -10.897 1.00 85.12 196 ARG A N 1
ATOM 1509 C CA . ARG A 1 196 ? 17.447 18.032 -10.867 1.00 85.12 196 ARG A CA 1
ATOM 1510 C C . ARG A 1 196 ? 18.263 17.584 -9.649 1.00 85.12 196 ARG A C 1
ATOM 1512 O O . ARG A 1 196 ? 19.458 17.329 -9.782 1.00 85.12 196 ARG A O 1
ATOM 1519 N N . SER A 1 197 ? 17.634 17.437 -8.483 1.00 83.06 197 SER A N 1
ATOM 1520 C CA . SER A 1 197 ? 18.282 16.909 -7.273 1.00 83.06 197 SER A CA 1
ATOM 1521 C C . SER A 1 197 ? 18.680 15.439 -7.414 1.00 83.06 197 SER A C 1
ATOM 1523 O O . SER A 1 197 ? 19.795 15.072 -7.043 1.00 83.06 197 SER A O 1
ATOM 1525 N N . LYS A 1 198 ? 17.822 14.601 -8.011 1.00 82.12 198 LYS A N 1
ATOM 1526 C CA . LYS A 1 198 ? 18.157 13.202 -8.324 1.00 82.12 198 LYS A CA 1
ATOM 1527 C C . LYS A 1 198 ? 19.330 13.098 -9.300 1.00 82.12 198 LYS A C 1
ATOM 1529 O O . LYS A 1 198 ? 20.212 12.268 -9.079 1.00 82.12 198 LYS A O 1
ATOM 1534 N N . GLN A 1 199 ? 19.376 13.959 -10.320 1.00 79.19 199 GLN A N 1
ATOM 1535 C CA . GLN A 1 199 ? 20.501 14.022 -11.256 1.00 79.19 199 GLN A CA 1
ATOM 1536 C C . GLN A 1 199 ? 21.806 14.381 -10.533 1.00 79.19 199 GLN A C 1
ATOM 1538 O O . GLN A 1 199 ? 22.777 13.641 -10.640 1.00 79.19 199 GLN A O 1
ATOM 1543 N N . ARG A 1 200 ? 21.800 15.427 -9.693 1.00 84.75 200 ARG A N 1
ATOM 1544 C CA . ARG A 1 200 ? 22.977 15.821 -8.895 1.00 84.75 200 ARG A CA 1
ATOM 1545 C C . ARG A 1 200 ? 23.479 14.698 -7.986 1.00 84.75 200 ARG A C 1
ATOM 1547 O O . ARG A 1 200 ? 24.681 14.478 -7.898 1.00 84.75 200 ARG A O 1
ATOM 1554 N N . LEU A 1 201 ? 22.579 13.958 -7.334 1.00 84.44 201 LEU A N 1
ATOM 1555 C CA . LEU A 1 201 ? 22.954 12.801 -6.511 1.00 84.44 201 LEU A CA 1
ATOM 1556 C C . LEU A 1 201 ? 23.575 11.670 -7.341 1.00 84.44 201 LEU A C 1
ATOM 1558 O O . LEU A 1 201 ? 24.483 10.980 -6.880 1.00 84.44 201 LEU A O 1
ATOM 1562 N N . SER A 1 202 ? 23.073 11.454 -8.557 1.00 82.31 202 SER A N 1
ATOM 1563 C CA . SER A 1 202 ? 23.655 10.493 -9.493 1.00 82.31 202 SER A CA 1
ATOM 1564 C C . SER A 1 202 ? 25.062 10.910 -9.919 1.00 82.31 202 SER A C 1
ATOM 1566 O O . SER A 1 202 ? 25.970 10.082 -9.877 1.00 82.31 202 SER A O 1
ATOM 1568 N N . ASP A 1 203 ? 25.252 12.187 -10.253 1.00 85.38 203 ASP A N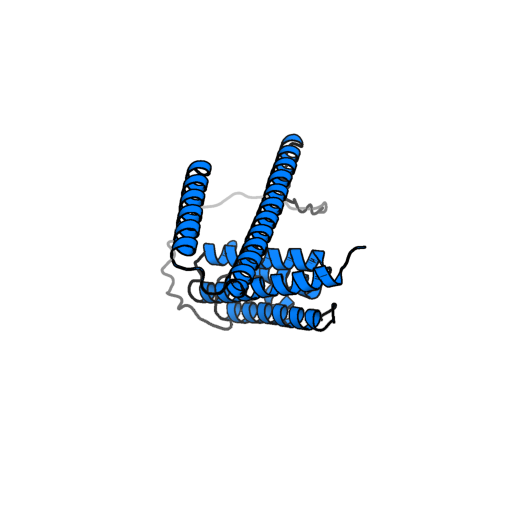 1
ATOM 1569 C CA . ASP A 1 203 ? 26.542 12.740 -10.668 1.00 85.38 203 ASP A CA 1
ATOM 1570 C C . ASP A 1 203 ? 27.569 12.661 -9.528 1.00 85.38 203 ASP A C 1
ATOM 1572 O O . ASP A 1 203 ? 28.684 12.193 -9.740 1.00 85.38 203 ASP A O 1
ATOM 1576 N N . ILE A 1 204 ? 27.179 12.999 -8.292 1.00 86.12 204 ILE A N 1
ATOM 1577 C CA . ILE A 1 204 ? 28.044 12.868 -7.105 1.00 86.12 204 ILE A CA 1
ATOM 1578 C C . ILE A 1 204 ? 28.476 11.412 -6.899 1.00 86.12 204 ILE A C 1
ATOM 1580 O O . ILE A 1 204 ? 29.661 11.146 -6.727 1.00 86.12 204 ILE A O 1
ATOM 1584 N N . ARG A 1 205 ? 27.547 10.449 -6.978 1.00 79.44 205 ARG A N 1
ATOM 1585 C CA . ARG A 1 205 ? 27.884 9.016 -6.867 1.00 79.44 205 ARG A CA 1
ATOM 1586 C C . ARG A 1 205 ? 28.725 8.508 -8.036 1.00 79.44 205 ARG A C 1
ATOM 1588 O O . ARG A 1 205 ? 29.424 7.504 -7.912 1.00 79.44 205 ARG A O 1
ATOM 1595 N N . HIS A 1 206 ? 28.624 9.135 -9.203 1.00 84.12 206 HIS A N 1
ATOM 1596 C CA . HIS A 1 206 ? 29.488 8.817 -10.332 1.00 84.12 206 HIS A CA 1
ATOM 1597 C C . HIS A 1 206 ? 30.910 9.333 -10.094 1.00 84.12 206 HIS A C 1
ATOM 1599 O O . HIS A 1 206 ? 31.854 8.560 -10.230 1.00 84.12 206 HIS A O 1
ATOM 1605 N N . ILE A 1 207 ? 31.047 10.580 -9.637 1.00 81.88 207 ILE A N 1
ATOM 1606 C CA . ILE A 1 207 ? 32.330 11.177 -9.256 1.00 81.88 207 ILE A CA 1
ATOM 1607 C C . ILE A 1 207 ? 32.977 10.381 -8.120 1.00 81.88 207 ILE A C 1
ATOM 1609 O O . ILE A 1 207 ? 34.147 10.044 -8.225 1.00 81.88 207 ILE A O 1
ATOM 1613 N N . GLU A 1 208 ? 32.231 9.994 -7.082 1.00 75.69 208 GLU A N 1
ATOM 1614 C CA . GLU A 1 208 ? 32.771 9.193 -5.974 1.00 75.69 208 GLU A CA 1
ATOM 1615 C C . GLU A 1 208 ? 33.363 7.863 -6.468 1.00 75.69 208 GLU A C 1
ATOM 1617 O O . GLU A 1 208 ? 34.451 7.469 -6.051 1.00 75.69 208 GLU A O 1
ATOM 1622 N N . ARG A 1 209 ? 32.684 7.188 -7.405 1.00 78.62 209 ARG A N 1
ATOM 1623 C CA . ARG A 1 209 ? 33.193 5.950 -8.012 1.00 78.62 209 ARG A CA 1
ATOM 1624 C C . ARG A 1 209 ? 34.458 6.191 -8.829 1.00 78.62 209 ARG A C 1
ATOM 1626 O O . ARG A 1 209 ? 35.400 5.419 -8.689 1.00 78.62 209 ARG A O 1
ATOM 1633 N N . LEU A 1 210 ? 34.501 7.264 -9.620 1.00 78.88 210 LEU A N 1
ATOM 1634 C CA . LEU A 1 210 ? 35.700 7.642 -10.374 1.00 78.88 210 LEU A CA 1
ATOM 1635 C C . LEU A 1 210 ? 36.870 7.983 -9.442 1.00 78.88 210 LEU A C 1
ATOM 1637 O O . LEU A 1 210 ? 37.994 7.565 -9.699 1.00 78.88 210 LEU A O 1
ATOM 1641 N N . MET A 1 211 ? 36.612 8.684 -8.335 1.00 73.19 211 MET A N 1
ATOM 1642 C CA . MET A 1 211 ? 37.634 9.014 -7.340 1.00 73.19 211 MET A CA 1
ATOM 1643 C C . MET A 1 211 ? 38.154 7.773 -6.614 1.00 73.19 211 MET A C 1
ATOM 1645 O O . MET A 1 211 ? 39.360 7.664 -6.421 1.00 73.19 211 MET A O 1
ATOM 1649 N N . ARG A 1 212 ? 37.284 6.815 -6.264 1.00 70.12 212 ARG A N 1
ATOM 1650 C CA . ARG A 1 212 ? 37.704 5.526 -5.687 1.00 70.12 212 ARG A CA 1
ATOM 1651 C C . ARG A 1 212 ? 38.550 4.721 -6.669 1.00 70.12 212 ARG A C 1
ATOM 1653 O O . ARG A 1 212 ? 39.643 4.311 -6.314 1.00 70.12 212 ARG A O 1
ATOM 1660 N N . GLN A 1 213 ? 38.108 4.594 -7.920 1.00 73.00 213 GLN A N 1
ATOM 1661 C CA . GLN A 1 213 ? 38.875 3.895 -8.957 1.00 73.00 213 GLN A CA 1
ATOM 1662 C C . GLN A 1 213 ? 40.238 4.549 -9.217 1.00 73.00 213 GLN A C 1
ATOM 1664 O O . GLN A 1 213 ? 41.231 3.849 -9.390 1.00 73.00 213 GLN A O 1
ATOM 1669 N N . HIS A 1 214 ? 40.308 5.883 -9.217 1.00 70.25 214 HIS A N 1
ATOM 1670 C CA . HIS A 1 214 ? 41.573 6.598 -9.372 1.00 70.25 214 HIS A CA 1
ATOM 1671 C C . HIS A 1 214 ? 42.478 6.456 -8.136 1.00 70.25 214 HIS A C 1
ATOM 1673 O O . HIS A 1 214 ? 43.686 6.300 -8.289 1.00 70.25 214 HIS A O 1
ATOM 1679 N N . SER A 1 215 ? 41.902 6.440 -6.928 1.00 62.41 215 SER A N 1
ATOM 1680 C CA . SER A 1 215 ? 42.618 6.168 -5.673 1.00 62.41 215 SER A CA 1
ATOM 1681 C C . SER A 1 215 ? 43.196 4.752 -5.633 1.00 62.41 215 SER A C 1
ATOM 1683 O O . SER A 1 215 ? 44.317 4.572 -5.174 1.00 62.41 215 SER A O 1
ATOM 1685 N N . ASP A 1 216 ? 42.465 3.758 -6.138 1.00 64.81 216 ASP A N 1
ATOM 1686 C CA . ASP A 1 216 ? 42.929 2.367 -6.195 1.00 64.81 216 ASP A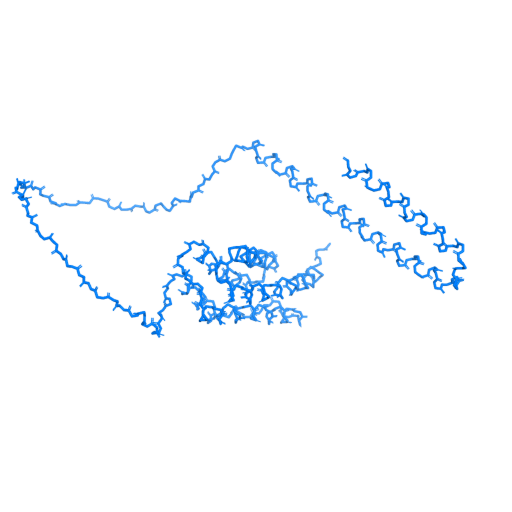 CA 1
ATOM 1687 C C . ASP A 1 216 ? 44.031 2.179 -7.255 1.00 64.81 216 ASP A C 1
ATOM 1689 O O . ASP A 1 216 ? 44.927 1.352 -7.090 1.00 64.81 216 ASP A O 1
ATOM 1693 N N . MET A 1 217 ? 44.002 2.973 -8.335 1.00 61.50 217 MET A N 1
ATOM 1694 C CA . MET A 1 217 ? 44.973 2.907 -9.435 1.00 61.50 217 MET A CA 1
ATOM 1695 C C . MET A 1 217 ? 46.278 3.678 -9.157 1.00 61.50 217 MET A C 1
ATOM 1697 O O . MET A 1 217 ? 47.306 3.360 -9.748 1.00 61.50 217 MET A O 1
ATOM 1701 N N . MET A 1 218 ? 46.256 4.669 -8.258 1.00 62.84 218 MET A N 1
ATOM 1702 C CA . MET A 1 218 ? 47.426 5.474 -7.865 1.00 62.84 218 MET A CA 1
ATOM 1703 C C . MET A 1 218 ? 48.235 4.879 -6.695 1.00 62.84 218 MET A C 1
ATOM 1705 O O . MET A 1 218 ? 49.304 5.401 -6.376 1.00 62.84 218 MET A O 1
ATOM 1709 N N . GLY A 1 219 ? 47.768 3.792 -6.064 1.00 63.91 219 GLY A N 1
ATOM 1710 C CA . GLY A 1 219 ? 48.314 3.336 -4.778 1.00 63.91 219 GLY A CA 1
ATOM 1711 C C . GLY A 1 219 ? 48.024 4.338 -3.653 1.00 63.91 219 GLY A C 1
ATOM 1712 O O . GLY A 1 219 ? 47.423 5.380 -3.908 1.00 63.91 219 GLY A O 1
ATOM 1713 N N . ASP A 1 220 ? 48.408 4.017 -2.405 1.00 63.00 220 ASP A N 1
ATOM 1714 C CA . ASP A 1 220 ? 48.086 4.846 -1.230 1.00 63.00 220 ASP A CA 1
ATOM 1715 C C . ASP A 1 220 ? 48.438 6.319 -1.500 1.00 63.00 220 ASP A C 1
ATOM 1717 O O . ASP A 1 220 ? 49.623 6.647 -1.634 1.00 63.00 220 ASP A O 1
ATOM 1721 N N . PRO A 1 221 ? 47.438 7.214 -1.619 1.00 60.41 221 PRO A N 1
ATOM 1722 C CA . PRO A 1 221 ? 47.711 8.617 -1.828 1.00 60.41 221 PRO A CA 1
ATOM 1723 C C . PRO A 1 221 ? 48.375 9.093 -0.546 1.00 60.41 221 PRO A C 1
ATOM 1725 O O . PRO A 1 221 ? 47.714 9.190 0.492 1.00 60.41 221 PRO A O 1
ATOM 1728 N N . GLY A 1 222 ? 49.691 9.310 -0.604 1.00 66.94 222 GLY A N 1
ATOM 1729 C CA . GLY A 1 222 ? 50.469 9.723 0.559 1.00 66.94 222 GLY A CA 1
ATOM 1730 C C . GLY A 1 222 ? 49.791 10.889 1.278 1.00 66.94 222 GLY A C 1
ATOM 1731 O O . GLY A 1 222 ? 49.089 11.682 0.646 1.00 66.94 222 GLY A O 1
ATOM 1732 N N . ASP A 1 223 ? 49.995 10.989 2.592 1.00 67.00 223 ASP A N 1
ATOM 1733 C CA . ASP A 1 223 ? 49.189 11.793 3.529 1.00 67.00 223 ASP A CA 1
ATOM 1734 C C . ASP A 1 223 ? 48.818 13.209 3.052 1.00 67.00 223 ASP A C 1
ATOM 1736 O O . ASP A 1 223 ? 47.714 13.682 3.319 1.00 67.00 223 ASP A O 1
ATOM 1740 N N . LYS A 1 224 ? 49.675 13.851 2.249 1.00 61.81 224 LYS A N 1
ATOM 1741 C CA . LYS A 1 224 ? 49.406 15.153 1.619 1.00 61.81 224 LYS A CA 1
ATOM 1742 C C . LYS A 1 224 ? 48.157 15.186 0.727 1.00 61.81 224 LYS A C 1
ATOM 1744 O O . LYS A 1 224 ? 47.409 16.156 0.789 1.00 61.81 224 LYS A O 1
ATOM 1749 N N . PHE A 1 225 ? 47.899 14.155 -0.081 1.00 71.94 225 PHE A N 1
ATO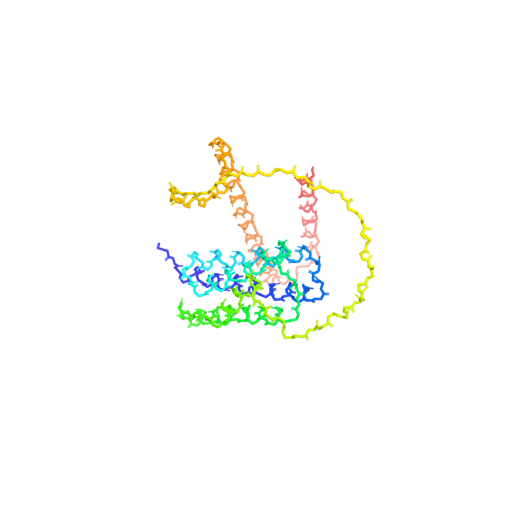M 1750 C CA . PHE A 1 225 ? 46.722 14.130 -0.964 1.00 71.94 225 PHE A CA 1
ATOM 1751 C C . PHE A 1 225 ? 45.426 13.939 -0.167 1.00 71.94 225 PHE A C 1
ATOM 1753 O O . PHE A 1 225 ? 44.413 14.583 -0.442 1.00 71.94 225 PHE A O 1
ATOM 1760 N N . LYS A 1 226 ? 45.465 13.093 0.872 1.00 69.00 226 LYS A N 1
ATOM 1761 C CA . LYS A 1 226 ? 44.344 12.917 1.809 1.00 69.00 226 LYS A CA 1
ATOM 1762 C C . LYS A 1 226 ? 44.035 14.222 2.540 1.00 69.00 226 LYS A C 1
ATOM 1764 O O . LYS A 1 226 ? 42.866 14.571 2.704 1.00 69.00 226 LYS A O 1
ATOM 1769 N N . GLU A 1 227 ? 45.069 14.959 2.934 1.00 71.94 227 GLU A N 1
ATOM 1770 C CA . GLU A 1 227 ? 44.934 16.242 3.617 1.00 71.94 227 GLU A CA 1
ATOM 1771 C C . GLU A 1 227 ? 44.344 17.330 2.700 1.00 71.94 227 GLU A C 1
ATOM 1773 O O . GLU A 1 227 ? 43.391 18.004 3.097 1.00 71.94 227 GLU A O 1
ATOM 1778 N N . GLU A 1 228 ? 44.792 17.436 1.442 1.00 71.25 228 GLU A N 1
ATOM 1779 C CA . GLU A 1 228 ? 44.202 18.348 0.445 1.00 71.25 228 GLU A CA 1
ATOM 1780 C C . GLU A 1 228 ? 42.738 18.013 0.125 1.00 71.25 228 GLU A C 1
ATOM 1782 O O . GLU A 1 228 ? 41.883 18.905 0.051 1.00 71.25 228 GLU A O 1
ATOM 1787 N N . MET A 1 229 ? 42.406 16.727 -0.009 1.00 72.75 229 MET A N 1
ATOM 1788 C CA . MET A 1 229 ? 41.029 16.290 -0.247 1.00 72.75 229 MET A CA 1
ATOM 1789 C C . MET A 1 229 ? 40.118 16.599 0.941 1.00 72.75 229 MET A C 1
ATOM 1791 O O . MET A 1 229 ? 38.997 17.083 0.756 1.00 72.75 229 MET A O 1
ATOM 1795 N N . LEU A 1 230 ? 40.611 16.397 2.165 1.00 74.56 230 LEU A N 1
ATOM 1796 C CA . LEU A 1 230 ? 39.879 16.722 3.385 1.00 74.56 230 LEU A CA 1
ATOM 1797 C C . LEU A 1 230 ? 39.652 18.236 3.519 1.00 74.56 230 LEU A C 1
ATOM 1799 O O . LEU A 1 230 ? 38.562 18.658 3.912 1.00 74.56 230 LEU A O 1
ATOM 1803 N N . GLN A 1 231 ? 40.639 19.062 3.163 1.00 75.19 231 GLN A N 1
ATOM 1804 C CA . GLN A 1 231 ? 40.494 20.523 3.144 1.00 75.19 231 GLN A CA 1
ATOM 1805 C C . GLN A 1 231 ? 39.489 20.989 2.087 1.00 75.19 231 GLN A C 1
ATOM 1807 O O . GLN A 1 231 ? 38.665 21.871 2.351 1.00 75.19 231 GLN A O 1
ATOM 1812 N N . THR A 1 232 ? 39.490 20.351 0.918 1.00 77.19 232 THR A N 1
ATOM 1813 C CA . THR A 1 232 ? 38.529 20.642 -0.152 1.00 77.19 232 THR A CA 1
ATOM 1814 C C . THR A 1 232 ? 37.104 20.279 0.277 1.00 77.19 232 THR A C 1
ATOM 1816 O O . THR A 1 232 ? 36.187 21.090 0.135 1.00 77.19 232 THR A O 1
ATOM 1819 N N . ALA A 1 233 ? 36.910 19.106 0.890 1.00 77.12 233 ALA A N 1
ATOM 1820 C CA . ALA A 1 233 ? 35.612 18.669 1.404 1.00 77.12 233 ALA A CA 1
ATOM 1821 C C . ALA A 1 233 ? 35.085 19.582 2.527 1.00 77.12 233 ALA A C 1
ATOM 1823 O O . ALA A 1 233 ? 33.910 19.955 2.522 1.00 77.12 233 ALA A O 1
ATOM 1824 N N . LYS A 1 234 ? 35.955 20.009 3.456 1.00 80.19 234 LYS A N 1
ATOM 1825 C CA . LYS A 1 234 ? 35.612 20.980 4.511 1.00 80.19 234 LYS A CA 1
ATOM 1826 C C . LYS A 1 234 ? 35.199 22.331 3.924 1.00 80.19 234 LYS A C 1
ATOM 1828 O O . LYS A 1 234 ? 34.185 22.892 4.336 1.00 80.19 234 LYS A O 1
ATOM 1833 N N . SER A 1 235 ? 35.937 22.822 2.931 1.00 78.44 235 SER A N 1
ATOM 1834 C CA . SER A 1 235 ? 35.634 24.087 2.250 1.00 78.44 235 SER A CA 1
ATOM 1835 C C . SER A 1 235 ? 34.292 24.030 1.517 1.00 78.44 235 SER A C 1
ATOM 1837 O O . SER A 1 235 ? 33.486 24.955 1.627 1.00 78.44 235 SER A O 1
ATOM 1839 N N . LEU A 1 236 ? 34.001 22.912 0.843 1.00 74.50 236 LEU A N 1
ATOM 1840 C CA . LEU A 1 236 ? 32.726 22.693 0.160 1.00 74.50 236 LEU A CA 1
ATOM 1841 C C . LEU A 1 236 ? 31.552 22.594 1.147 1.00 74.50 236 LEU A C 1
ATOM 1843 O O . LEU A 1 236 ? 30.496 23.174 0.902 1.00 74.50 236 LEU A O 1
ATOM 1847 N N . HIS A 1 237 ? 31.741 21.922 2.288 1.00 79.31 237 HIS A N 1
ATOM 1848 C CA . HIS A 1 237 ? 30.734 21.840 3.349 1.00 79.31 237 HIS A CA 1
ATOM 1849 C C . HIS A 1 237 ? 30.399 23.223 3.931 1.00 79.31 237 HIS A C 1
ATOM 1851 O O . HIS A 1 237 ? 29.228 23.556 4.114 1.00 79.31 237 HIS A O 1
ATOM 1857 N N . ILE A 1 238 ? 31.412 24.064 4.166 1.00 83.12 238 ILE A N 1
ATOM 1858 C CA . ILE A 1 238 ? 31.226 25.443 4.642 1.00 83.12 238 ILE A CA 1
ATOM 1859 C C . ILE A 1 238 ? 30.491 26.291 3.594 1.00 83.12 238 ILE A C 1
ATOM 1861 O O . ILE A 1 238 ? 29.579 27.041 3.945 1.00 83.12 238 ILE A O 1
ATOM 1865 N N . ALA A 1 239 ? 30.850 26.162 2.314 1.00 70.94 239 ALA A N 1
ATOM 1866 C CA . ALA A 1 239 ? 30.185 26.876 1.225 1.00 70.94 239 ALA A CA 1
ATOM 1867 C C . ALA A 1 239 ? 28.708 26.467 1.079 1.00 70.94 239 ALA A C 1
ATOM 1869 O O . ALA A 1 239 ? 27.842 27.330 0.950 1.00 70.94 239 ALA A O 1
ATOM 1870 N N . LEU A 1 240 ? 28.404 25.168 1.179 1.00 66.88 240 LEU A N 1
ATOM 1871 C CA . LEU A 1 240 ? 27.031 24.650 1.180 1.00 66.88 240 LEU A CA 1
ATOM 1872 C C . LEU A 1 240 ? 26.225 25.155 2.380 1.00 66.88 240 LEU A C 1
ATOM 1874 O O . LEU A 1 240 ? 25.071 25.540 2.216 1.00 66.88 240 LEU A O 1
ATOM 1878 N N . LYS A 1 241 ? 26.834 25.215 3.570 1.00 76.81 241 LYS A N 1
ATOM 1879 C CA . LYS A 1 241 ? 26.177 25.729 4.779 1.00 76.81 241 LYS A CA 1
ATOM 1880 C C . LYS A 1 241 ? 25.821 27.216 4.663 1.00 76.81 241 LYS A C 1
ATOM 1882 O O . LYS A 1 241 ? 24.766 27.599 5.144 1.00 76.81 241 LYS A O 1
ATOM 1887 N N . LYS A 1 242 ? 26.657 28.020 3.991 1.00 72.19 242 LYS A N 1
ATOM 1888 C CA . LYS A 1 242 ? 26.385 29.443 3.698 1.00 72.19 242 LYS A CA 1
ATOM 1889 C C . LYS A 1 242 ? 25.312 29.669 2.630 1.00 72.19 242 LYS A C 1
ATOM 1891 O O . LYS A 1 242 ? 24.713 30.731 2.606 1.00 72.19 242 LYS A O 1
ATOM 1896 N N . LEU A 1 243 ? 25.112 28.716 1.720 1.00 54.03 243 LEU A N 1
ATOM 1897 C CA . LEU A 1 243 ? 24.077 28.788 0.678 1.00 54.03 243 LEU A CA 1
ATOM 1898 C C . LEU A 1 243 ? 22.688 28.365 1.181 1.00 54.03 243 LEU A C 1
ATOM 1900 O O . LEU A 1 243 ? 21.694 28.663 0.527 1.00 54.03 243 LEU A O 1
ATOM 1904 N N . LEU A 1 244 ? 22.632 27.630 2.295 1.00 54.06 244 LEU A N 1
ATOM 1905 C CA . LEU A 1 244 ? 21.404 27.111 2.910 1.00 54.06 244 LEU A CA 1
ATOM 1906 C C . LEU A 1 244 ? 20.953 27.915 4.144 1.00 54.06 244 LEU A C 1
ATOM 1908 O O . LEU A 1 244 ? 19.939 27.569 4.748 1.00 54.06 244 LEU A O 1
ATOM 1912 N N . SER A 1 245 ? 21.709 28.948 4.519 1.00 52.50 245 SER A N 1
ATOM 1913 C CA . SER A 1 245 ? 21.395 29.942 5.553 1.00 52.50 245 SER A CA 1
ATOM 1914 C C . SER A 1 245 ? 20.975 31.254 4.913 1.00 52.50 245 SER A C 1
ATOM 1916 O O . SER A 1 245 ? 19.986 31.846 5.385 1.00 52.50 245 SER A O 1
#

Foldseek 3Di:
DDPLVVLLVVLLVVLVVLLVVLLVLLVVCAVVVPPPVSLVSNLVSLVVQLVSCVVSVQVQSNLLSVLLNLLSVLSNVVVAGDDDVVSVLSVVSSVVSNVQSVCVVVPNSHDDRPVVSSVVSNCNSNVVDDDPDDDDPDDDDDDDDDDDDDDDDDDDDDDDDDDDDDDPDDPDDDDDVVVVVVVVVVVVVVVVVVVVVVVVVVVVVVVVVVVVVVCVVVDPPPPVVVVVVVVVVVVVVVVVVVVVD

Radius of gyration: 29.28 Å; Cα contacts (8 Å, |Δi|>4): 143; chains: 1; bounding box: 106×45×66 Å

Mean predicted aligned error: 19.09 Å

Sequence (245 aa):
MFDKAKFLVRFVSESKEHVLKLRESLLTLEKHPEDDDTLNSVFRMAHTVKGASKMMKLTAISELSHKLEDVMDALRQGKIRHGKALSDVLFKGVAEIEKMLDIISAGNENPEIPTEICDCLEKIAKGEFIEESVSLPETPPVPEISVPIAQPSATGSSPPQSSSLTNQTFETIRLRADKLDELIKLMGEIVSGHSRSKQRLSDIRHIERLMRQHSDMMGDPGDKFKEEMLQTAKSLHIALKKLLS

Solvent-accessible surface area (backbone atoms only — not comparable to full-atom values): 14588 Å² total; per-residue (Å²): 131,89,60,61,67,65,53,48,55,50,48,44,56,54,45,50,56,51,51,52,53,39,55,53,39,49,56,49,32,72,78,38,68,83,41,60,68,48,50,52,50,43,33,53,49,29,47,49,50,19,52,56,25,51,77,71,65,28,59,38,51,20,52,48,25,44,31,53,28,47,33,40,50,23,43,75,70,64,68,39,78,82,49,70,74,56,51,57,52,52,54,51,50,53,51,51,47,52,51,43,45,49,42,37,73,74,70,42,75,74,54,79,61,63,57,73,57,42,54,50,35,46,39,45,40,72,54,67,62,77,76,84,76,79,83,72,84,81,76,80,91,80,82,89,83,86,86,86,85,83,85,92,86,88,89,83,90,84,90,89,89,81,84,89,80,91,73,85,77,73,90,73,82,86,73,61,67,71,61,52,53,53,49,53,50,52,50,51,52,51,54,52,48,52,51,53,50,53,49,52,54,50,50,51,57,48,49,52,50,53,52,49,54,50,46,68,72,69,42,84,66,55,71,67,54,53,50,52,51,52,52,51,52,51,52,50,53,54,52,52,53,64,74,76,106

pLDDT: mean 78.42, std 19.16, range [29.38, 97.19]

Nearest PDB structures (foldseek):
  8c5v-assembly1_D  TM=9.096E-01  e=1.506E-05  Escherichia coli
  8c5v-assembly1_C  TM=9.091E-01  e=7.355E-05  Escherichia coli
  2lp4-assembly1_A  TM=8.553E-01  e=4.335E-05  Escherichia coli K-12
  7t2y-assembly1_A  TM=9.427E-01  e=4.439E-04  synthetic construct
  3kyi-assembly1_A  TM=8.358E-01  e=1.542E-04  Cereibacter sphaeroides

Secondary structure (DSSP, 8-state):
---HHHHHHHHHHHHHHHHHHHHHHHHHHHH-TT-HHHHHHHHHHHHHHHHHHHHTT-HHHHHHHHHHHHHHHHHHTTS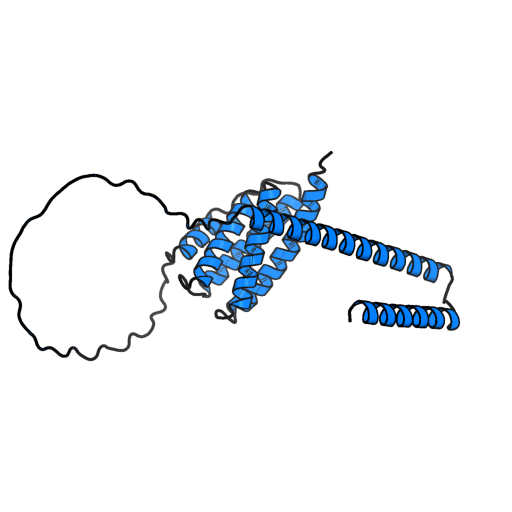S---HHHHHHHHHHHHHHHHHHHHHHTT---PPP-HHHHHHHHHHHTT-----------PPP-----------------------------------HHHHHHHHHHHHHHHHHHHHHHHHHHHHHHHHHHHHHHHHHS-S--HHHHHHHHHHHHHHHHHHHHH--